Protein AF-A9UNV9-F1 (afdb_monomer_lite)

Sequence (325 aa):
MLIGAGGLVLVSLLLLLLQASLANRPAADGGLDATDLEICRTDTHRIALVITAHVGQQLAAIDAALERWRHFPPCLESSKFVDRDEGPHQQYACGASLIFAVENAAAAQQLQTHVAKHASVQGVLRDAGLEVQIFHAALSPQEDSWPVGPTLAFYRIIPQLRQWDYVLYLEPDARPIRAGWLQEAHRQVCLYESLLGTEGVWVLGSYPRSQAVKGNRPLANRFHLNGNAIYHTGSASFQDFVQRVESNAAADQPFQSQAHGRAYDVDLATFMLQPVHWTYAMSHAHRLVASEWIQNRWREQWSRSEMQARFPQTFVVHGGSETVT

pLDDT: mean 82.23, std 17.79, range [39.53, 98.31]

Radius of gyration: 19.94 Å; chains: 1; bounding box: 46×46×62 Å

Organism: Monosiga brevicollis (NCBI:txid81824)

Secondary structure (DSSP, 8-state):
----THHHHHHHHHHHHHHHHHHTS---S--S-HHHHHHHTT-TTSEEEEEEE-HHHHHHHHHHHHHHHTTS---S--TT---TTSS--PPP---PEEEEEESSHHHHHHHHHHHHH-HHHHHHHHHTT-EEEEEE----TTTS-TTHHHHHHHHHHGGGGTTSSEEEEE-TT-EE-STTHHHHHHHHHHHHHHHH-TT--SEEE--B--TTTSSS--HHHHHPPPSSEEE-TT-HHHHHHHHHHHHHHHH-TT-THHHH---HHHHHHHHHHSGGGHHHHHHHGGGEEE-SSEEEEEEEEE-HHHHHHH-TT--EEEEEEE---

Structure (mmCIF, N/CA/C/O backbone):
data_AF-A9UNV9-F1
#
_entry.id   AF-A9UNV9-F1
#
loop_
_atom_site.group_PDB
_atom_site.id
_atom_site.type_symbol
_atom_site.label_atom_id
_atom_site.label_alt_id
_atom_site.label_comp_id
_atom_site.label_asym_id
_atom_site.label_entity_id
_atom_site.label_seq_id
_atom_site.pdbx_PDB_ins_code
_atom_site.Cartn_x
_atom_site.Cartn_y
_atom_site.Cartn_z
_atom_site.occupancy
_atom_site.B_iso_or_equiv
_atom_site.auth_seq_id
_atom_site.auth_comp_id
_atom_site.auth_asym_id
_atom_site.auth_atom_id
_atom_site.pdbx_PDB_model_num
ATOM 1 N N . MET A 1 1 ? 17.046 -4.879 -34.287 1.00 45.00 1 MET A N 1
ATOM 2 C CA . MET A 1 1 ? 16.077 -5.987 -34.159 1.00 45.00 1 MET A CA 1
ATOM 3 C C . MET A 1 1 ? 14.702 -5.355 -33.972 1.00 45.00 1 MET A C 1
ATOM 5 O O . MET A 1 1 ? 14.418 -4.840 -32.902 1.00 45.00 1 MET A O 1
ATOM 9 N N . LEU A 1 2 ? 13.930 -5.223 -35.054 1.00 39.53 2 LEU A N 1
ATOM 10 C CA . LEU A 1 2 ? 12.622 -4.559 -35.052 1.00 39.53 2 LEU A CA 1
ATOM 11 C C . LEU A 1 2 ? 11.571 -5.564 -34.577 1.00 39.53 2 LEU A C 1
ATOM 13 O O . LEU A 1 2 ? 11.146 -6.422 -35.347 1.00 39.53 2 LEU A O 1
ATOM 17 N N . ILE A 1 3 ? 11.163 -5.474 -33.312 1.00 44.34 3 ILE A N 1
ATOM 18 C CA . ILE A 1 3 ? 9.926 -6.116 -32.868 1.00 44.34 3 ILE A CA 1
ATOM 19 C C . ILE A 1 3 ? 8.803 -5.303 -33.513 1.00 44.34 3 ILE A C 1
ATOM 21 O O . ILE A 1 3 ? 8.501 -4.191 -33.086 1.00 44.34 3 ILE A O 1
ATOM 25 N N . GLY A 1 4 ? 8.267 -5.810 -34.624 1.00 45.38 4 GLY A N 1
ATOM 26 C CA . GLY A 1 4 ? 7.156 -5.177 -35.328 1.00 45.38 4 GLY A CA 1
ATOM 27 C C . GLY A 1 4 ? 5.943 -5.020 -34.410 1.00 45.38 4 GLY A C 1
ATOM 28 O O . GLY A 1 4 ? 5.785 -5.768 -33.446 1.00 45.38 4 GLY A O 1
ATOM 29 N N . ALA A 1 5 ? 5.064 -4.071 -34.737 1.00 51.66 5 ALA A N 1
ATOM 30 C CA . ALA A 1 5 ? 3.866 -3.720 -33.967 1.00 51.66 5 ALA A CA 1
ATOM 31 C C . ALA A 1 5 ? 2.992 -4.922 -33.529 1.00 51.66 5 ALA A C 1
ATOM 33 O O . ALA A 1 5 ? 2.274 -4.826 -32.537 1.00 51.66 5 ALA A O 1
ATOM 34 N N . GLY A 1 6 ? 3.094 -6.074 -34.204 1.00 47.50 6 GLY A N 1
ATOM 35 C CA . GLY A 1 6 ? 2.437 -7.323 -33.803 1.00 47.50 6 GLY A CA 1
ATOM 36 C C . GLY A 1 6 ? 2.904 -7.910 -32.462 1.00 47.50 6 GLY A C 1
ATOM 37 O O . GLY A 1 6 ? 2.111 -8.560 -31.786 1.00 47.50 6 GLY A O 1
ATOM 38 N N . GLY A 1 7 ? 4.142 -7.648 -32.026 1.00 52.66 7 GLY A N 1
ATOM 39 C CA . GLY A 1 7 ? 4.657 -8.151 -30.746 1.00 52.66 7 GLY A CA 1
ATOM 40 C C . GLY A 1 7 ? 3.955 -7.531 -29.534 1.00 52.66 7 GLY A C 1
ATOM 41 O O . GLY A 1 7 ? 3.596 -8.240 -28.599 1.00 52.66 7 GLY A O 1
ATOM 42 N N . LEU A 1 8 ? 3.672 -6.225 -29.577 1.00 55.25 8 LEU A N 1
ATOM 43 C CA . LEU A 1 8 ? 3.008 -5.516 -28.473 1.00 55.25 8 LEU A CA 1
ATOM 44 C C . LEU A 1 8 ? 1.541 -5.944 -28.290 1.00 55.25 8 LEU A C 1
ATOM 46 O O . LEU A 1 8 ? 1.032 -5.999 -27.167 1.00 55.25 8 LEU A O 1
ATOM 50 N N . VAL A 1 9 ? 0.864 -6.265 -29.398 1.00 62.53 9 VAL A N 1
ATOM 51 C CA . VAL A 1 9 ? -0.527 -6.740 -29.389 1.00 62.53 9 VAL A CA 1
ATOM 52 C C . VAL A 1 9 ? -0.619 -8.121 -28.739 1.00 62.53 9 VAL A C 1
ATOM 54 O O . VAL A 1 9 ? -1.500 -8.340 -27.910 1.00 62.53 9 VAL A O 1
ATOM 57 N N . LEU A 1 10 ? 0.321 -9.025 -29.040 1.00 57.44 10 LEU A N 1
ATOM 58 C CA . LEU A 1 10 ? 0.334 -10.370 -28.458 1.00 57.44 10 LEU A CA 1
ATOM 59 C C . LEU A 1 10 ? 0.574 -10.355 -26.941 1.00 57.44 10 LEU A C 1
ATOM 61 O O . LEU A 1 10 ? -0.089 -11.087 -26.212 1.00 57.44 10 LEU A O 1
ATOM 65 N N . VAL A 1 11 ? 1.477 -9.493 -26.462 1.00 59.62 11 VAL A N 1
ATOM 66 C CA . VAL A 1 11 ? 1.779 -9.346 -25.025 1.00 59.62 11 VAL A CA 1
ATOM 67 C C . VAL A 1 11 ? 0.569 -8.828 -24.253 1.00 59.62 11 VAL A C 1
ATOM 69 O O . VAL A 1 11 ? 0.230 -9.358 -23.195 1.00 59.62 11 VAL A O 1
ATOM 72 N N . SER A 1 12 ? -0.129 -7.838 -24.814 1.00 57.12 12 SER A N 1
ATOM 73 C CA . SER A 1 12 ? -1.351 -7.301 -24.210 1.00 57.12 12 SER A CA 1
ATOM 74 C C . SER A 1 12 ? -2.452 -8.365 -24.146 1.00 57.12 12 SER A C 1
ATOM 76 O O . SER A 1 12 ? -3.150 -8.466 -23.140 1.00 57.12 12 SER A O 1
ATOM 78 N N . LEU A 1 13 ? -2.570 -9.202 -25.185 1.00 62.00 13 LEU A N 1
ATOM 79 C CA . LEU A 1 13 ? -3.531 -10.305 -25.219 1.00 62.00 13 LEU A CA 1
ATOM 80 C C . LEU A 1 13 ? -3.210 -11.382 -24.172 1.00 62.00 13 LEU A C 1
ATOM 82 O O . LEU A 1 13 ? -4.119 -11.875 -23.513 1.00 62.00 13 LEU A O 1
ATOM 86 N N . LEU A 1 14 ? -1.932 -11.734 -23.995 1.00 62.75 14 LEU A N 1
ATOM 87 C CA . LEU A 1 14 ? -1.521 -12.783 -23.057 1.00 62.75 14 LEU A CA 1
ATOM 88 C C . LEU A 1 14 ? -1.733 -12.360 -21.595 1.00 62.75 14 LEU A C 1
ATOM 90 O O . LEU A 1 14 ? -2.236 -13.146 -20.795 1.00 62.75 14 LEU A O 1
ATOM 94 N N . LEU A 1 15 ? -1.413 -11.104 -21.263 1.00 57.59 15 LEU A N 1
ATOM 95 C CA . LEU A 1 15 ? -1.670 -10.530 -19.937 1.00 57.59 15 LEU A CA 1
ATOM 96 C C . LEU A 1 15 ? -3.175 -10.432 -19.647 1.00 57.59 15 LEU A C 1
ATOM 98 O O . LEU A 1 15 ? -3.607 -10.773 -18.546 1.00 57.59 15 LEU A O 1
ATOM 102 N N . LEU A 1 16 ? -3.982 -10.049 -20.644 1.00 59.28 16 LEU A N 1
ATOM 103 C CA . LEU A 1 16 ? -5.443 -10.056 -20.534 1.00 59.28 16 LEU A CA 1
ATOM 104 C C . LEU A 1 16 ? -6.002 -11.470 -20.336 1.00 59.28 16 LEU A C 1
ATOM 106 O O . LEU A 1 16 ? -6.921 -11.642 -19.542 1.00 59.28 16 LEU A O 1
ATOM 110 N N . LEU A 1 17 ? -5.448 -12.485 -21.005 1.00 52.91 17 LEU A N 1
ATOM 111 C CA . LEU A 1 17 ? -5.874 -13.880 -20.846 1.00 52.91 17 LEU A CA 1
ATOM 112 C C . LEU A 1 17 ? -5.506 -14.448 -19.468 1.00 52.91 17 LEU A C 1
ATOM 114 O O . LEU A 1 17 ? -6.322 -15.142 -18.864 1.00 52.91 17 LEU A O 1
ATOM 118 N N . LEU A 1 18 ? -4.329 -14.110 -18.935 1.00 56.69 18 LEU A N 1
ATOM 119 C CA . LEU A 1 18 ? -3.924 -14.480 -17.573 1.00 56.69 18 LEU A CA 1
ATOM 120 C C . LEU A 1 18 ? -4.845 -13.843 -16.523 1.00 56.69 18 LEU A C 1
ATOM 122 O O . LEU A 1 18 ? -5.367 -14.556 -15.665 1.00 56.69 18 LEU A O 1
ATOM 126 N N . GLN A 1 19 ? -5.128 -12.541 -16.644 1.00 55.56 19 GLN A N 1
ATOM 127 C CA . GLN A 1 19 ? -6.049 -11.838 -15.743 1.00 55.56 19 GLN A CA 1
ATOM 128 C C . GLN A 1 19 ? -7.496 -12.339 -15.874 1.00 55.56 19 GLN A C 1
ATOM 130 O O . GLN A 1 19 ? -8.167 -12.549 -14.864 1.00 55.56 19 GLN A O 1
ATOM 135 N N . ALA A 1 20 ? -7.972 -12.600 -17.095 1.00 52.28 20 ALA A N 1
ATOM 136 C CA . ALA A 1 20 ? -9.314 -13.127 -17.332 1.00 52.28 20 ALA A CA 1
ATOM 137 C C . ALA A 1 20 ? -9.481 -14.562 -16.811 1.00 52.28 20 ALA A C 1
ATOM 139 O O . ALA A 1 20 ? -10.547 -14.890 -16.299 1.00 52.28 20 ALA A O 1
ATOM 140 N N . SER A 1 21 ? -8.446 -15.410 -16.884 1.00 47.44 21 SER A N 1
ATOM 141 C CA . SER A 1 21 ? -8.518 -16.783 -16.356 1.00 47.44 21 SER A CA 1
ATOM 142 C C . SER A 1 21 ? -8.641 -16.834 -14.828 1.00 47.44 21 SER A C 1
ATOM 144 O O . SER A 1 21 ? -9.242 -17.764 -14.290 1.00 47.44 21 SER A O 1
ATOM 146 N N . LEU A 1 22 ? -8.118 -15.815 -14.138 1.00 51.28 22 LEU A N 1
ATOM 147 C CA . LEU A 1 22 ? -8.219 -15.676 -12.686 1.00 51.28 22 LEU A CA 1
ATOM 148 C C . LEU A 1 22 ? -9.535 -15.002 -12.269 1.00 51.28 22 LEU A C 1
ATOM 150 O O . LEU A 1 22 ? -10.124 -15.403 -11.271 1.00 51.28 22 LEU A O 1
ATOM 154 N N . ALA A 1 23 ? -10.030 -14.034 -13.051 1.00 47.84 23 ALA A N 1
ATOM 155 C CA . ALA A 1 23 ? -11.267 -13.304 -12.757 1.00 47.84 23 ALA A CA 1
ATOM 156 C C . ALA A 1 23 ? -12.560 -14.061 -13.130 1.00 47.84 23 ALA A C 1
ATOM 158 O O . ALA A 1 23 ? -13.594 -13.825 -12.514 1.00 47.84 23 ALA A O 1
ATOM 159 N N . ASN A 1 24 ? -12.516 -14.965 -14.119 1.00 40.44 24 ASN A N 1
ATOM 160 C CA . ASN A 1 24 ? -13.674 -15.745 -14.587 1.00 40.44 24 ASN A CA 1
ATOM 161 C C . ASN A 1 24 ? -13.722 -17.175 -14.043 1.00 40.44 24 ASN A C 1
ATOM 163 O O . ASN A 1 24 ? -14.443 -18.009 -14.597 1.00 40.44 24 ASN A O 1
ATOM 167 N N . ARG A 1 25 ? -13.010 -17.494 -12.953 1.00 45.22 25 ARG A N 1
ATOM 168 C CA . ARG A 1 25 ? -13.464 -18.646 -12.174 1.00 45.22 25 ARG A CA 1
ATOM 169 C C . ARG A 1 25 ? -14.851 -18.260 -11.650 1.00 45.22 25 ARG A C 1
ATOM 171 O O . ARG A 1 25 ? -14.929 -17.274 -10.914 1.00 45.22 25 ARG A O 1
ATOM 178 N N . PRO A 1 26 ? -15.944 -18.957 -12.039 1.00 39.62 26 PRO A N 1
ATOM 179 C CA . PRO A 1 26 ? -17.203 -18.797 -11.321 1.00 39.62 26 PRO A CA 1
ATOM 180 C C . PRO A 1 26 ? -16.877 -18.939 -9.837 1.00 39.62 26 PRO A C 1
ATOM 182 O O . PRO A 1 26 ? -15.918 -19.644 -9.509 1.00 39.62 26 PRO A O 1
ATOM 185 N N . ALA A 1 27 ? -17.615 -18.252 -8.962 1.00 44.66 27 ALA A N 1
ATOM 186 C CA . ALA A 1 27 ? -17.598 -18.577 -7.543 1.00 44.66 27 ALA A CA 1
ATOM 187 C C . ALA A 1 27 ? -17.920 -20.071 -7.462 1.00 44.66 27 ALA A C 1
ATOM 189 O O . ALA A 1 27 ? -19.070 -20.475 -7.586 1.00 44.66 27 ALA A O 1
ATOM 190 N N . ALA A 1 28 ? -16.880 -20.897 -7.477 1.00 41.84 28 ALA A N 1
ATOM 191 C CA . ALA A 1 28 ? -17.034 -22.319 -7.501 1.00 41.84 28 ALA A CA 1
ATOM 192 C C . ALA A 1 28 ? -17.607 -22.595 -6.127 1.00 41.84 28 ALA A C 1
ATOM 194 O O . ALA A 1 28 ? -17.006 -22.217 -5.124 1.00 41.84 28 ALA A O 1
ATOM 195 N N . ASP A 1 29 ? -18.764 -23.241 -6.089 1.00 44.03 29 ASP A N 1
ATOM 196 C CA . ASP A 1 29 ? -19.356 -23.737 -4.851 1.00 44.03 29 ASP A CA 1
ATOM 197 C C . ASP A 1 29 ? -18.386 -24.664 -4.078 1.00 44.03 29 ASP A C 1
ATOM 199 O O . ASP A 1 29 ? -18.634 -25.004 -2.927 1.00 44.03 29 ASP A O 1
ATOM 203 N N . GLY A 1 30 ? -17.240 -25.026 -4.671 1.00 44.31 30 GLY A N 1
ATOM 204 C CA . GLY A 1 30 ? -16.020 -25.383 -3.955 1.00 44.31 30 GLY A CA 1
ATOM 205 C C . GLY A 1 30 ? -15.223 -24.143 -3.549 1.00 44.31 30 GLY A C 1
ATOM 206 O O . GLY A 1 30 ? -14.206 -23.823 -4.170 1.00 44.31 30 GLY A O 1
ATOM 207 N N . GLY A 1 31 ? -15.672 -23.456 -2.495 1.00 45.50 31 GLY A N 1
ATOM 208 C CA . GLY A 1 31 ? -14.765 -22.628 -1.703 1.00 45.50 31 GLY A CA 1
ATOM 209 C C . GLY A 1 31 ? -13.554 -23.462 -1.275 1.00 45.50 31 GLY A C 1
ATOM 210 O O . GLY A 1 31 ? -13.642 -24.691 -1.241 1.00 45.50 31 GLY A O 1
ATOM 211 N N . LEU A 1 32 ? -12.428 -22.807 -0.972 1.00 47.97 32 LEU A N 1
ATOM 212 C CA . LEU A 1 32 ? -11.332 -23.464 -0.252 1.00 47.97 32 LEU A CA 1
ATOM 213 C C . LEU A 1 32 ? -11.938 -24.335 0.852 1.00 47.97 32 LEU A C 1
ATOM 215 O O . LEU A 1 32 ? -12.806 -23.853 1.590 1.00 47.97 32 LEU A O 1
ATOM 219 N N . ASP A 1 33 ? -11.532 -25.603 0.910 1.00 51.38 33 ASP A N 1
ATOM 220 C CA . ASP A 1 33 ? -11.999 -26.502 1.957 1.00 51.38 33 ASP A CA 1
ATOM 221 C C . ASP A 1 33 ? -11.733 -25.820 3.310 1.00 51.38 33 ASP A C 1
ATOM 223 O O . ASP A 1 33 ? -10.724 -25.129 3.485 1.00 51.38 33 ASP A O 1
ATOM 227 N N . ALA A 1 34 ? -12.646 -25.976 4.268 1.00 57.00 34 ALA A N 1
ATOM 228 C CA . ALA A 1 34 ? -12.467 -25.487 5.631 1.00 57.00 34 ALA A CA 1
ATOM 229 C C . ALA A 1 34 ? -11.090 -25.887 6.198 1.00 57.00 34 ALA A C 1
ATOM 231 O O . ALA A 1 34 ? -10.511 -25.128 6.974 1.00 57.00 34 ALA A O 1
ATOM 232 N N . THR A 1 35 ? -10.552 -27.017 5.732 1.00 57.09 35 THR A N 1
ATOM 233 C CA . THR A 1 35 ? -9.212 -27.533 6.020 1.00 57.09 35 THR A CA 1
ATOM 234 C C . THR A 1 35 ? -8.066 -26.654 5.476 1.00 57.09 35 THR A C 1
ATOM 236 O O . THR A 1 35 ? -7.097 -26.408 6.195 1.00 57.09 35 THR A O 1
ATOM 239 N N . ASP A 1 36 ? -8.173 -26.094 4.263 1.00 54.88 36 ASP A N 1
ATOM 240 C CA . ASP A 1 36 ? -7.168 -25.167 3.695 1.00 54.88 36 ASP A CA 1
ATOM 241 C C . ASP A 1 36 ? -7.132 -23.837 4.467 1.00 54.88 36 ASP A C 1
ATOM 243 O O . ASP A 1 36 ? -6.084 -23.212 4.639 1.00 54.88 36 ASP A O 1
ATOM 247 N N . LEU A 1 37 ? -8.287 -23.412 4.986 1.00 55.91 37 LEU A N 1
ATOM 248 C CA . LEU A 1 37 ? -8.406 -22.231 5.843 1.00 55.91 37 LEU A CA 1
ATOM 249 C C . LEU A 1 37 ? -7.959 -22.500 7.290 1.00 55.91 37 LEU A C 1
ATOM 251 O O . LEU A 1 37 ? -7.691 -21.552 8.030 1.00 55.91 37 LEU A O 1
ATOM 255 N N . GLU A 1 38 ? -7.862 -23.764 7.707 1.00 62.34 38 GLU A N 1
ATOM 256 C CA . GLU A 1 38 ? -7.442 -24.154 9.055 1.00 62.34 38 GLU A CA 1
ATOM 257 C C . GLU A 1 38 ? -5.923 -24.025 9.239 1.00 62.34 38 GLU A C 1
ATOM 259 O O . GLU A 1 38 ? -5.483 -23.508 10.264 1.00 62.34 38 GLU A O 1
ATOM 264 N N . ILE A 1 39 ? -5.131 -24.347 8.208 1.00 57.03 39 ILE A N 1
ATOM 265 C CA . ILE A 1 39 ? -3.671 -24.106 8.177 1.00 57.03 39 ILE A CA 1
ATOM 266 C C . ILE A 1 39 ? -3.356 -22.607 8.314 1.00 57.03 39 ILE A C 1
ATOM 268 O O . ILE A 1 39 ? -2.363 -22.211 8.920 1.00 57.03 39 ILE A O 1
ATOM 272 N N . CYS A 1 40 ? -4.249 -21.757 7.817 1.00 64.31 40 CYS A N 1
ATOM 273 C CA . CYS A 1 40 ? -4.131 -20.309 7.919 1.00 64.31 40 CYS A CA 1
ATOM 274 C C . CYS A 1 40 ? -4.476 -19.742 9.294 1.00 64.31 40 CYS A C 1
ATOM 276 O O . CYS A 1 40 ? -4.043 -18.646 9.636 1.00 64.31 40 CYS A O 1
ATOM 278 N N . ARG A 1 41 ? -5.242 -20.457 10.119 1.00 57.41 41 ARG A N 1
ATOM 279 C CA . ARG A 1 41 ? -5.722 -19.915 11.397 1.00 57.41 41 ARG A CA 1
ATOM 280 C C . ARG A 1 41 ? -4.645 -19.789 12.468 1.00 57.41 41 ARG A C 1
ATOM 282 O O . ARG A 1 41 ? -4.860 -19.051 13.424 1.00 57.41 41 ARG A O 1
ATOM 289 N N . THR A 1 42 ? -3.523 -20.496 12.348 1.00 57.34 42 THR A N 1
ATOM 290 C CA . THR A 1 42 ? -2.581 -20.645 13.467 1.00 57.34 42 THR A CA 1
ATOM 291 C C . THR A 1 42 ? -1.424 -19.652 13.481 1.00 57.34 42 THR A C 1
ATOM 293 O O . THR A 1 42 ? -0.695 -19.635 14.467 1.00 57.34 42 THR A O 1
ATOM 296 N N . ASP A 1 43 ? -1.244 -18.822 12.446 1.00 64.69 43 ASP A N 1
ATOM 297 C CA . ASP A 1 43 ? -0.088 -17.918 12.360 1.00 64.69 43 ASP A CA 1
ATOM 298 C C . ASP A 1 43 ? -0.496 -16.452 12.130 1.00 64.69 43 ASP A C 1
ATOM 300 O O . ASP A 1 43 ? -0.488 -15.907 11.019 1.00 64.69 43 ASP A O 1
ATOM 304 N N . THR A 1 44 ? -0.923 -15.818 13.222 1.00 54.12 44 THR A N 1
ATOM 305 C CA . THR A 1 44 ? -1.395 -14.427 13.271 1.00 54.12 44 THR A CA 1
ATOM 306 C C . THR A 1 44 ? -0.263 -13.396 13.248 1.00 54.12 44 THR A C 1
ATOM 308 O O . THR A 1 44 ? -0.534 -12.210 13.070 1.00 54.12 44 THR A O 1
ATOM 311 N N . HIS A 1 45 ? 1.002 -13.814 13.361 1.00 58.81 45 HIS A N 1
ATOM 312 C CA . HIS A 1 45 ? 2.161 -12.912 13.406 1.00 58.81 45 HIS A CA 1
ATOM 313 C C . HIS A 1 45 ? 2.784 -12.615 12.031 1.00 58.81 45 HIS A C 1
ATOM 315 O O . HIS A 1 45 ? 3.763 -11.875 11.941 1.00 58.81 45 HIS A O 1
ATOM 321 N N . ARG A 1 46 ? 2.203 -13.144 10.947 1.00 75.25 46 ARG A N 1
ATOM 322 C CA . ARG A 1 46 ? 2.775 -13.047 9.593 1.00 75.25 46 ARG A CA 1
ATOM 323 C C . ARG A 1 46 ? 2.544 -11.707 8.895 1.00 75.25 46 ARG A C 1
ATOM 325 O O . ARG A 1 46 ? 3.310 -11.367 7.998 1.00 75.25 46 ARG A O 1
ATOM 332 N N . ILE A 1 47 ? 1.505 -10.954 9.274 1.00 90.06 47 ILE A N 1
ATOM 333 C CA . ILE A 1 47 ? 1.151 -9.684 8.623 1.00 90.06 47 ILE A CA 1
ATOM 334 C C . ILE A 1 47 ? 1.191 -8.503 9.595 1.00 90.06 47 ILE A C 1
ATOM 336 O O . ILE A 1 47 ? 0.491 -8.495 10.607 1.00 90.06 47 ILE A O 1
ATOM 340 N N . ALA A 1 48 ? 1.973 -7.474 9.263 1.00 94.06 48 ALA A N 1
ATOM 341 C CA . ALA A 1 48 ? 1.912 -6.183 9.949 1.00 94.06 48 ALA A CA 1
ATOM 342 C C . ALA A 1 48 ? 1.047 -5.179 9.181 1.00 94.06 48 ALA A C 1
ATOM 344 O O . ALA A 1 48 ? 1.008 -5.177 7.950 1.00 94.06 48 ALA A O 1
ATOM 345 N N . LEU A 1 49 ? 0.378 -4.288 9.909 1.00 95.56 49 LEU A N 1
ATOM 346 C CA . LEU A 1 49 ? -0.345 -3.160 9.335 1.00 95.56 49 LEU A CA 1
ATOM 347 C C . LEU A 1 49 ? 0.579 -1.944 9.296 1.00 95.56 49 LEU A C 1
ATOM 349 O O . LEU A 1 49 ? 1.008 -1.464 10.341 1.00 95.56 49 LEU A O 1
ATOM 353 N N . VAL A 1 50 ? 0.858 -1.418 8.107 1.00 97.50 50 VAL A N 1
ATOM 354 C CA . VAL A 1 50 ? 1.671 -0.214 7.917 1.00 97.50 50 VAL A CA 1
ATOM 355 C C . VAL A 1 50 ? 0.774 0.931 7.466 1.00 97.50 50 VAL A C 1
ATOM 357 O O . VAL A 1 50 ? 0.124 0.834 6.430 1.00 97.50 50 VAL A O 1
ATOM 360 N N . ILE A 1 51 ? 0.773 2.033 8.211 1.00 97.12 51 ILE A N 1
ATOM 361 C CA . ILE A 1 51 ? 0.166 3.300 7.801 1.00 97.12 51 ILE A CA 1
ATOM 362 C C . ILE A 1 51 ? 1.278 4.245 7.362 1.00 97.12 51 ILE A C 1
ATOM 364 O O . ILE A 1 51 ? 2.073 4.703 8.185 1.00 97.12 51 ILE A O 1
ATOM 368 N N . THR A 1 52 ? 1.342 4.538 6.066 1.00 96.56 52 THR A N 1
ATOM 369 C CA . THR A 1 52 ? 2.236 5.570 5.540 1.00 96.56 52 THR A CA 1
ATOM 370 C C . THR A 1 52 ? 1.604 6.943 5.699 1.00 96.56 52 THR A C 1
ATOM 372 O O . THR A 1 52 ? 0.401 7.099 5.496 1.00 96.56 52 THR A O 1
ATOM 375 N N . ALA A 1 53 ? 2.388 7.945 6.087 1.00 94.25 53 ALA A N 1
ATOM 376 C CA . ALA A 1 53 ? 1.898 9.311 6.159 1.00 94.25 53 ALA A CA 1
ATOM 377 C C . ALA A 1 53 ? 3.018 10.339 6.002 1.00 94.25 53 ALA A C 1
ATOM 379 O O . ALA A 1 53 ? 4.084 10.183 6.587 1.00 94.25 53 ALA A O 1
ATOM 380 N N . HIS A 1 54 ? 2.708 11.432 5.307 1.00 93.75 54 HIS A N 1
ATOM 381 C CA . HIS A 1 54 ? 3.424 12.701 5.402 1.00 93.75 54 HIS A CA 1
ATOM 382 C C . HIS A 1 54 ? 2.880 13.487 6.592 1.00 93.75 54 HIS A C 1
ATOM 384 O O . HIS A 1 54 ? 1.833 14.143 6.501 1.00 93.75 54 HIS A O 1
ATOM 390 N N . VAL A 1 55 ? 3.566 13.410 7.730 1.00 91.25 55 VAL A N 1
ATOM 391 C CA . VAL A 1 55 ? 3.067 13.912 9.022 1.00 91.25 55 VAL A CA 1
ATOM 392 C C . VAL A 1 55 ? 2.742 15.404 8.962 1.00 91.25 55 VAL A C 1
ATOM 394 O O . VAL A 1 55 ? 1.723 15.832 9.502 1.00 91.25 55 VAL A O 1
ATOM 397 N N . GLY A 1 56 ? 3.524 16.196 8.225 1.00 89.06 56 GLY A N 1
ATOM 398 C CA . GLY A 1 56 ? 3.258 17.629 8.054 1.00 89.06 56 GLY A CA 1
ATOM 399 C C . GLY A 1 56 ? 1.891 17.969 7.436 1.00 89.06 56 GLY A C 1
ATOM 400 O O . GLY A 1 56 ? 1.415 19.090 7.597 1.00 89.06 56 GLY A O 1
ATOM 401 N N . GLN A 1 57 ? 1.248 17.022 6.744 1.00 91.38 57 GLN A N 1
ATOM 402 C CA . GLN A 1 57 ? 0.010 17.256 5.988 1.00 91.38 57 GLN A CA 1
ATOM 403 C C . GLN A 1 57 ? -1.134 16.307 6.367 1.00 91.38 57 GLN A C 1
ATOM 405 O O . GLN A 1 57 ? -2.300 16.645 6.169 1.00 91.38 57 GLN A O 1
ATOM 410 N N . GLN A 1 58 ? -0.828 15.121 6.899 1.00 94.56 58 GLN A N 1
ATOM 411 C CA . GLN A 1 58 ? -1.794 14.025 7.019 1.00 94.56 58 GLN A CA 1
ATOM 412 C C . GLN A 1 58 ? -2.159 13.648 8.460 1.00 94.56 58 GLN A C 1
ATOM 414 O O . GLN A 1 58 ? -2.918 12.702 8.648 1.00 94.56 58 GLN A O 1
ATOM 419 N N . LEU A 1 59 ? -1.720 14.397 9.480 1.00 93.06 59 LEU A N 1
ATOM 420 C CA . LEU A 1 59 ? -2.103 14.126 10.879 1.00 93.06 59 LEU A CA 1
ATOM 421 C C . LEU A 1 59 ? -3.624 14.046 11.085 1.00 93.06 59 LEU A C 1
ATOM 423 O O . LEU A 1 59 ? -4.115 13.089 11.675 1.00 93.06 59 LEU A O 1
ATOM 427 N N . ALA A 1 60 ? -4.386 14.983 10.516 1.00 92.56 60 ALA A N 1
ATOM 428 C CA . ALA A 1 60 ? -5.847 14.951 10.609 1.00 92.56 60 ALA A CA 1
ATOM 429 C C . ALA A 1 60 ? -6.464 13.719 9.913 1.00 92.56 60 ALA A C 1
ATOM 431 O O . ALA A 1 60 ? -7.501 13.211 10.337 1.00 92.56 60 ALA A O 1
ATOM 432 N N . ALA A 1 61 ? -5.830 13.220 8.847 1.00 93.06 61 ALA A N 1
ATOM 433 C CA . ALA A 1 61 ? -6.274 12.008 8.163 1.00 93.06 61 ALA A CA 1
ATOM 434 C C . ALA A 1 61 ? -5.970 10.750 8.992 1.00 93.06 61 ALA A C 1
ATOM 436 O O . ALA A 1 61 ? -6.802 9.845 9.030 1.00 93.06 61 ALA A O 1
ATOM 437 N N . ILE A 1 62 ? -4.836 10.723 9.704 1.00 92.56 62 ILE A N 1
ATOM 438 C CA . ILE A 1 62 ? -4.511 9.674 10.682 1.00 92.56 62 ILE A CA 1
ATOM 439 C C . ILE A 1 62 ? -5.563 9.651 11.797 1.00 92.56 62 ILE A C 1
ATOM 441 O O . ILE A 1 62 ? -6.107 8.588 12.087 1.00 92.56 62 ILE A O 1
ATOM 445 N N . ASP A 1 63 ? -5.918 10.806 12.366 1.00 91.38 63 ASP A N 1
ATOM 446 C CA . ASP A 1 63 ? -6.961 10.887 13.399 1.00 91.38 63 ASP A CA 1
ATOM 447 C C . ASP A 1 63 ? -8.299 10.340 12.894 1.00 91.38 63 ASP A C 1
ATOM 449 O O . ASP A 1 63 ? -8.936 9.517 13.554 1.00 91.38 63 ASP A O 1
ATOM 453 N N . ALA A 1 64 ? -8.703 10.740 11.686 1.00 91.50 64 ALA A N 1
ATOM 454 C CA . ALA A 1 64 ? -9.923 10.241 11.064 1.00 91.50 64 ALA A CA 1
ATOM 455 C C . ALA A 1 64 ? -9.875 8.724 10.801 1.00 91.50 64 ALA A C 1
ATOM 457 O O . ALA A 1 64 ? -10.893 8.044 10.941 1.00 91.50 64 ALA A O 1
ATOM 458 N N . ALA A 1 65 ? -8.718 8.174 10.420 1.00 91.69 65 ALA A N 1
ATOM 459 C CA . ALA A 1 65 ? -8.539 6.735 10.240 1.00 91.69 65 ALA A CA 1
ATOM 460 C C . ALA A 1 65 ? -8.690 5.975 11.564 1.00 91.69 65 ALA A C 1
ATOM 462 O O . ALA A 1 65 ? -9.456 5.014 11.635 1.00 91.69 65 ALA A O 1
ATOM 463 N N . LEU A 1 66 ? -8.030 6.450 12.620 1.00 89.31 66 LEU A N 1
ATOM 464 C CA . LEU A 1 66 ? -8.064 5.837 13.947 1.00 89.31 66 LEU A CA 1
ATOM 465 C C . LEU A 1 66 ? -9.459 5.908 14.577 1.00 89.31 66 LEU A C 1
ATOM 467 O O . LEU A 1 66 ? -9.915 4.937 15.178 1.00 89.31 66 LEU A O 1
ATOM 471 N N . GLU A 1 67 ? -10.182 7.011 14.384 1.00 88.19 67 GLU A N 1
ATOM 472 C CA . GLU A 1 67 ? -11.569 7.120 14.838 1.00 88.19 67 GLU A CA 1
ATOM 473 C C . GLU A 1 67 ? -12.475 6.115 14.113 1.00 88.19 67 GLU A C 1
ATOM 475 O O . GLU A 1 67 ? -13.280 5.429 14.745 1.00 88.19 67 GLU A O 1
ATOM 480 N N . ARG A 1 68 ? -12.293 5.929 12.797 1.00 88.50 68 ARG A N 1
ATOM 481 C CA . ARG A 1 68 ? -13.017 4.890 12.041 1.00 88.50 68 ARG A CA 1
ATOM 482 C C . ARG A 1 68 ? -12.735 3.484 12.568 1.00 88.50 68 ARG A C 1
ATOM 484 O O . ARG A 1 68 ? -13.643 2.652 12.580 1.00 88.50 68 ARG A O 1
ATOM 491 N N . TRP A 1 69 ? -11.522 3.208 13.038 1.00 88.81 69 TRP A N 1
ATOM 492 C CA . TRP A 1 69 ? -11.170 1.898 13.596 1.00 88.81 69 TRP A CA 1
ATOM 493 C C . TRP A 1 69 ? -11.896 1.570 14.903 1.00 88.81 69 TRP A C 1
ATOM 495 O O . TRP A 1 69 ? -11.996 0.400 15.248 1.00 88.81 69 TRP A O 1
ATOM 505 N N . ARG A 1 70 ? -12.528 2.537 15.582 1.00 84.62 70 ARG A N 1
ATOM 506 C CA . ARG A 1 70 ? -13.473 2.224 16.675 1.00 84.62 70 ARG A CA 1
ATOM 507 C C . ARG A 1 70 ? -14.665 1.400 16.207 1.00 84.62 70 ARG A C 1
ATOM 509 O O . ARG A 1 70 ? -15.244 0.661 16.998 1.00 84.62 70 ARG A O 1
ATOM 516 N N . HIS A 1 71 ? -15.067 1.591 14.954 1.00 86.06 71 HIS A N 1
ATOM 517 C CA . HIS A 1 71 ? -16.186 0.889 14.332 1.00 86.06 71 HIS A CA 1
ATOM 518 C C . HIS A 1 71 ? -15.714 -0.330 13.535 1.00 86.06 71 HIS A C 1
ATOM 520 O O . HIS A 1 71 ? -16.429 -1.322 13.456 1.00 86.06 71 HIS A O 1
ATOM 526 N N . PHE A 1 72 ? -14.502 -0.266 12.981 1.00 89.25 72 PHE A N 1
ATOM 527 C CA . PHE A 1 72 ? -13.899 -1.329 12.178 1.00 89.25 72 PHE A CA 1
ATOM 528 C C . PHE A 1 72 ? -12.466 -1.622 12.644 1.00 89.25 72 PHE A C 1
ATOM 530 O O . PHE A 1 72 ? -11.514 -1.265 11.938 1.00 89.25 72 PHE A O 1
ATOM 537 N N . PRO A 1 73 ? -12.278 -2.224 13.830 1.00 87.19 73 PRO A N 1
ATOM 538 C CA . PRO A 1 73 ? -10.945 -2.368 14.385 1.00 87.19 73 PRO A CA 1
ATOM 539 C C . PRO A 1 73 ? -10.100 -3.342 13.542 1.00 87.19 73 PRO A C 1
ATOM 541 O O . PRO A 1 73 ? -10.640 -4.306 12.986 1.00 87.19 73 PRO A O 1
ATOM 544 N N . PRO A 1 74 ? -8.788 -3.078 13.395 1.00 87.69 74 PRO A N 1
ATOM 545 C CA . PRO A 1 74 ? -7.860 -3.902 12.619 1.00 87.69 74 PRO A CA 1
ATOM 546 C C . PRO A 1 74 ? -7.558 -5.213 13.357 1.00 87.69 74 PRO A C 1
ATOM 548 O O . PRO A 1 74 ? -6.528 -5.347 14.012 1.00 87.69 74 PRO A O 1
ATOM 551 N N . CYS A 1 75 ? -8.478 -6.175 13.283 1.00 80.50 75 CYS A N 1
ATOM 552 C CA . CYS A 1 75 ? -8.410 -7.405 14.068 1.00 80.50 75 CYS A CA 1
ATOM 553 C C . CYS A 1 75 ? -8.438 -8.674 13.223 1.00 80.50 75 CYS A C 1
ATOM 555 O O . CYS A 1 75 ? -9.160 -8.751 12.228 1.00 80.50 75 CYS A O 1
ATOM 557 N N . LEU A 1 76 ? -7.634 -9.658 13.645 1.00 69.50 76 LEU A N 1
ATOM 558 C CA . LEU A 1 76 ? -7.486 -10.961 12.992 1.00 69.50 76 LEU A CA 1
ATOM 559 C C . LEU A 1 76 ? -8.485 -12.012 13.508 1.00 69.50 76 LEU A C 1
ATOM 561 O O . LEU A 1 76 ? -8.820 -12.939 12.776 1.00 69.50 76 LEU A O 1
ATOM 565 N N . GLU A 1 77 ? -9.014 -11.860 14.727 1.00 63.19 77 GLU A N 1
ATOM 566 C CA . GLU A 1 77 ? -10.005 -12.784 15.294 1.00 63.19 77 GLU A CA 1
ATOM 567 C C . GLU A 1 77 ? -11.440 -12.254 15.144 1.00 63.19 77 GLU A C 1
ATOM 569 O O . GLU A 1 77 ? -11.818 -11.242 15.738 1.00 63.19 77 GLU A O 1
ATOM 574 N N . SER A 1 78 ? -12.268 -12.970 14.374 1.00 51.16 78 SER A N 1
ATOM 575 C CA . SER A 1 78 ? -13.701 -12.674 14.179 1.00 51.16 78 SER A CA 1
ATOM 576 C C . SER A 1 78 ? -14.615 -13.228 15.266 1.00 51.16 78 SER A C 1
ATOM 578 O O . SER A 1 78 ? -15.752 -12.775 15.366 1.00 51.16 78 SER A O 1
ATOM 580 N N . SER A 1 79 ? -14.150 -14.168 16.099 1.00 47.12 79 SER A N 1
ATOM 581 C CA . SER A 1 79 ? -14.976 -14.877 17.097 1.00 47.12 79 SER A CA 1
ATOM 582 C C . SER A 1 79 ? -15.581 -13.976 18.185 1.00 47.12 79 SER A C 1
ATOM 584 O O . SER A 1 79 ? -16.332 -14.458 19.028 1.00 47.12 79 SER A O 1
ATOM 586 N N . LYS A 1 80 ? -15.282 -12.673 18.154 1.00 49.00 80 LYS A N 1
ATOM 587 C CA . LYS A 1 80 ? -15.770 -11.663 19.096 1.00 49.00 80 LYS A CA 1
ATOM 588 C C . LYS A 1 80 ? -16.562 -10.525 18.445 1.00 49.00 80 LYS A C 1
ATOM 590 O O . LYS A 1 80 ? -17.009 -9.631 19.155 1.00 49.00 80 LYS A O 1
ATOM 595 N N . PHE A 1 81 ? -16.749 -10.524 17.122 1.00 46.94 81 PHE A N 1
ATOM 596 C CA . PHE A 1 81 ? -17.574 -9.516 16.450 1.00 46.94 81 PHE A CA 1
ATOM 597 C C . PHE A 1 81 ? -19.046 -9.924 16.499 1.00 46.94 81 PHE A C 1
ATOM 599 O O . PHE A 1 81 ? -19.585 -10.493 15.554 1.00 46.94 81 PHE A O 1
ATOM 606 N N . VAL A 1 82 ? -19.697 -9.625 17.618 1.00 49.69 82 VAL A N 1
ATOM 607 C CA . VAL A 1 82 ? -21.150 -9.446 17.620 1.00 49.69 82 VAL A CA 1
ATOM 608 C C . VAL A 1 82 ? -21.400 -8.020 17.140 1.00 49.69 82 VAL A C 1
ATOM 610 O O . VAL A 1 82 ? -20.740 -7.089 17.610 1.00 49.69 82 VAL A O 1
ATOM 613 N N . ASP A 1 83 ? -22.291 -7.856 16.162 1.00 50.28 83 ASP A N 1
ATOM 614 C CA . ASP A 1 83 ? -22.713 -6.537 15.693 1.00 50.28 83 ASP A CA 1
ATOM 615 C C . ASP A 1 83 ? -23.119 -5.681 16.905 1.00 50.28 83 ASP A C 1
ATOM 617 O O . ASP A 1 83 ? -23.701 -6.187 17.870 1.00 50.28 83 ASP A O 1
ATOM 621 N N . ARG A 1 84 ? -22.743 -4.398 16.901 1.00 49.75 84 ARG A N 1
ATOM 622 C CA . ARG A 1 84 ? -22.736 -3.527 18.099 1.00 49.75 84 ARG A CA 1
ATOM 623 C C . ARG A 1 84 ? -24.099 -3.357 18.787 1.00 49.75 84 ARG A C 1
ATOM 625 O O . ARG A 1 84 ? -24.136 -2.797 19.881 1.00 49.75 84 ARG A O 1
ATOM 632 N N . ASP A 1 85 ? -25.172 -3.835 18.172 1.00 50.84 85 ASP A N 1
ATOM 633 C CA . ASP A 1 85 ? -26.540 -3.667 18.645 1.00 50.84 85 ASP A CA 1
ATOM 634 C C . ASP A 1 85 ? -26.984 -4.705 19.699 1.00 50.84 85 ASP A C 1
ATOM 636 O O . ASP A 1 85 ? -28.036 -4.504 20.301 1.00 50.84 85 ASP A O 1
ATOM 640 N N . GLU A 1 86 ? -26.208 -5.763 20.006 1.00 43.72 86 GLU A N 1
ATOM 641 C CA . GLU A 1 86 ? -26.734 -6.874 20.838 1.00 43.72 86 GLU A CA 1
ATOM 642 C C . GLU A 1 86 ? -25.921 -7.343 22.070 1.00 43.72 86 GLU A C 1
ATOM 644 O O . GLU A 1 86 ? -26.306 -8.337 22.691 1.00 43.72 86 GLU A O 1
ATOM 649 N N . GLY A 1 87 ? -24.859 -6.671 22.546 1.00 47.59 87 GLY A N 1
ATOM 650 C CA . GLY A 1 87 ? -24.224 -7.179 23.779 1.00 47.59 87 GLY A CA 1
ATOM 651 C C . GLY A 1 87 ? -23.059 -6.419 24.418 1.00 47.59 87 GLY A C 1
ATOM 652 O O . GLY A 1 87 ? -22.519 -5.476 23.841 1.00 47.59 87 GLY A O 1
ATOM 653 N N . PRO A 1 88 ? -22.672 -6.825 25.650 1.00 44.31 88 PRO A N 1
ATOM 654 C CA . PRO A 1 88 ? -21.626 -6.175 26.431 1.00 44.31 88 PRO A CA 1
ATOM 655 C C . PRO A 1 88 ? -20.256 -6.287 25.753 1.00 44.31 88 PRO A C 1
ATOM 657 O O . PRO A 1 88 ? -19.885 -7.331 25.223 1.00 44.31 88 PRO A O 1
ATOM 660 N N . HIS A 1 89 ? -19.502 -5.188 25.819 1.00 47.97 89 HIS A N 1
ATOM 661 C CA . HIS A 1 89 ? -18.179 -4.995 25.227 1.00 47.97 89 HIS A CA 1
ATOM 662 C C . HIS A 1 89 ? -17.197 -6.131 25.566 1.00 47.97 89 HIS A C 1
ATOM 664 O O . HIS A 1 89 ? -16.582 -6.136 26.633 1.00 47.97 89 HIS A O 1
ATOM 670 N N . GLN A 1 90 ? -17.013 -7.086 24.653 1.00 51.91 90 GLN A N 1
ATOM 671 C CA . GLN A 1 90 ? -15.920 -8.050 24.746 1.00 51.91 90 GLN A CA 1
ATOM 672 C C . GLN A 1 90 ? -14.600 -7.387 24.344 1.00 51.91 90 GLN A C 1
ATOM 674 O O . GLN A 1 90 ? -14.530 -6.635 23.375 1.00 51.91 90 GLN A O 1
ATOM 679 N N . GLN A 1 91 ? -13.549 -7.668 25.111 1.00 52.56 91 GLN A N 1
ATOM 680 C CA . GLN A 1 91 ? -12.199 -7.171 24.862 1.00 52.56 91 GLN A CA 1
ATOM 681 C C . GLN A 1 91 ? -11.578 -7.921 23.669 1.00 52.56 91 GLN A C 1
ATOM 683 O O . GLN A 1 91 ? -11.471 -9.159 23.674 1.00 52.56 91 GLN A O 1
ATOM 688 N N . TYR A 1 92 ? -11.187 -7.166 22.644 1.00 53.41 92 TYR A N 1
ATOM 689 C CA . TYR A 1 92 ? -10.533 -7.666 21.437 1.00 53.41 92 TYR A CA 1
ATOM 690 C C . TYR A 1 92 ? -9.018 -7.716 21.677 1.00 53.41 92 TYR A C 1
ATOM 692 O O . TYR A 1 92 ? -8.446 -6.781 22.223 1.00 53.41 92 TYR A O 1
ATOM 700 N N . ALA A 1 93 ? -8.359 -8.812 21.309 1.00 54.00 93 ALA A N 1
ATOM 701 C CA . ALA A 1 93 ? -6.900 -8.902 21.331 1.00 54.00 93 ALA A CA 1
ATOM 702 C C . ALA A 1 93 ? -6.464 -9.213 19.904 1.00 54.00 93 ALA A C 1
ATOM 704 O O . ALA A 1 93 ? -6.635 -10.333 19.437 1.00 54.00 93 ALA A O 1
ATOM 705 N N . CYS A 1 94 ? -6.014 -8.193 19.178 1.00 63.72 94 CYS A N 1
ATOM 706 C CA . CYS A 1 94 ? -5.863 -8.286 17.729 1.00 63.72 94 CYS A CA 1
ATOM 707 C C . CYS A 1 94 ? -4.465 -8.738 17.302 1.00 63.72 94 CYS A C 1
ATOM 709 O O . CYS A 1 94 ? -4.300 -9.120 16.148 1.00 63.72 94 CYS A O 1
ATOM 711 N N . GLY A 1 95 ? -3.493 -8.746 18.225 1.00 68.00 95 GLY A N 1
ATOM 712 C CA . GLY A 1 95 ? -2.179 -9.388 18.075 1.00 68.00 95 GLY A CA 1
ATOM 713 C C . GLY A 1 95 ? -1.297 -8.862 16.936 1.00 68.00 95 GLY A C 1
ATOM 714 O O . GLY A 1 95 ? -0.209 -9.389 16.728 1.00 68.00 95 GLY A O 1
ATOM 715 N N . ALA A 1 96 ? -1.751 -7.846 16.199 1.00 81.44 96 ALA A N 1
ATOM 716 C CA . ALA A 1 96 ? -1.075 -7.309 15.029 1.00 81.44 96 ALA A CA 1
ATOM 717 C C . ALA A 1 96 ? -0.137 -6.152 15.401 1.00 81.44 96 ALA A C 1
ATOM 719 O O . ALA A 1 96 ? -0.466 -5.298 16.232 1.00 81.44 96 ALA A O 1
ATOM 720 N N . SER A 1 97 ? 1.015 -6.086 14.734 1.00 91.12 97 SER A N 1
ATOM 721 C CA . SER A 1 97 ? 1.888 -4.911 14.776 1.00 91.12 97 SER A CA 1
ATOM 722 C C . SER A 1 97 ? 1.288 -3.794 13.918 1.00 91.12 97 SER A C 1
ATOM 724 O O . SER A 1 97 ? 0.960 -4.012 12.749 1.00 91.12 97 SER A O 1
ATOM 726 N N . LEU A 1 98 ? 1.169 -2.594 14.487 1.00 93.88 98 LEU A N 1
ATOM 727 C CA . LEU A 1 98 ? 0.850 -1.365 13.768 1.00 93.88 98 LEU A CA 1
ATOM 728 C C . LEU A 1 98 ? 2.124 -0.542 13.601 1.00 93.88 98 LEU A C 1
ATOM 730 O O . LEU A 1 98 ? 2.753 -0.135 14.573 1.00 93.88 98 LEU A O 1
ATOM 734 N N . ILE A 1 99 ? 2.473 -0.234 12.363 1.00 96.62 99 ILE A N 1
ATOM 735 C CA . ILE A 1 99 ? 3.671 0.517 12.018 1.00 96.62 99 ILE A CA 1
ATOM 736 C C . ILE A 1 99 ? 3.240 1.817 11.361 1.00 96.62 99 ILE A C 1
ATOM 738 O O . ILE A 1 99 ? 2.545 1.805 10.349 1.00 96.62 99 ILE A O 1
ATOM 742 N N . PHE A 1 100 ? 3.688 2.948 11.886 1.00 97.50 100 PHE A N 1
ATOM 743 C CA . PHE A 1 100 ? 3.615 4.207 11.157 1.00 97.50 100 PHE A CA 1
ATOM 744 C C . PHE A 1 100 ? 4.912 4.423 10.383 1.00 97.50 100 PHE A C 1
ATOM 746 O O . PHE A 1 100 ? 5.984 4.476 10.981 1.00 97.50 100 PHE A O 1
ATOM 753 N N . ALA A 1 101 ? 4.817 4.551 9.062 1.00 98.06 101 ALA A N 1
ATOM 754 C CA . ALA A 1 101 ? 5.949 4.817 8.182 1.00 98.06 101 ALA A CA 1
ATOM 755 C C . ALA A 1 101 ? 5.921 6.279 7.722 1.00 98.06 101 ALA A C 1
ATOM 757 O O . ALA A 1 101 ? 5.025 6.681 6.979 1.00 98.06 101 ALA A O 1
ATOM 758 N N . VAL A 1 102 ? 6.900 7.067 8.162 1.00 98.06 102 VAL A N 1
ATOM 759 C CA . VAL A 1 102 ? 6.937 8.521 7.938 1.00 98.06 102 VAL A CA 1
ATOM 760 C C . VAL A 1 102 ? 8.196 8.970 7.198 1.00 98.06 102 VAL A C 1
ATOM 762 O O . VAL A 1 102 ? 9.152 8.215 7.013 1.00 98.06 102 VAL A O 1
ATOM 765 N N . GLU A 1 103 ? 8.213 10.224 6.766 1.00 97.06 103 GLU A N 1
ATOM 766 C CA . GLU A 1 103 ? 9.262 10.801 5.930 1.00 97.06 103 GLU A CA 1
ATOM 767 C C . GLU A 1 103 ? 10.644 10.841 6.616 1.00 97.06 103 GLU A C 1
ATOM 769 O O . GLU A 1 103 ? 11.653 10.428 6.040 1.00 97.06 103 GLU A O 1
ATOM 774 N N . ASN A 1 104 ? 10.729 11.309 7.863 1.00 97.62 104 ASN A N 1
ATOM 775 C CA . ASN A 1 104 ? 11.996 11.593 8.542 1.00 97.62 104 ASN A CA 1
ATOM 776 C C . ASN A 1 104 ? 11.866 11.545 10.078 1.00 97.62 104 ASN A C 1
ATOM 778 O O . ASN A 1 104 ? 10.784 11.345 10.630 1.00 97.62 104 ASN A O 1
ATOM 782 N N . ALA A 1 105 ? 12.986 11.722 10.784 1.00 97.75 105 ALA A N 1
ATOM 783 C CA . ALA A 1 105 ? 13.030 11.635 12.246 1.00 97.75 105 ALA A CA 1
ATOM 784 C C . ALA A 1 105 ? 12.207 12.731 12.954 1.00 97.75 105 ALA A C 1
ATOM 786 O O . ALA A 1 105 ? 11.604 12.467 13.994 1.00 97.75 105 ALA A O 1
ATOM 787 N N . ALA A 1 106 ? 12.141 13.944 12.393 1.00 97.19 106 ALA A N 1
ATOM 788 C CA . ALA A 1 106 ? 11.337 15.025 12.965 1.00 97.19 106 ALA A CA 1
ATOM 789 C C . ALA A 1 106 ? 9.836 14.705 12.868 1.00 97.19 106 ALA A C 1
ATOM 791 O O . ALA A 1 106 ? 9.107 14.846 13.851 1.00 97.19 106 ALA A O 1
ATOM 792 N N . ALA A 1 107 ? 9.396 14.184 11.719 1.00 97.12 107 ALA A N 1
ATOM 793 C CA . ALA A 1 107 ? 8.042 13.681 11.516 1.00 97.12 107 ALA A CA 1
ATOM 794 C C . ALA A 1 107 ? 7.707 12.528 12.476 1.00 97.12 107 ALA A C 1
ATOM 796 O O . ALA A 1 107 ? 6.636 12.522 13.082 1.00 97.12 107 ALA A O 1
ATOM 797 N N . ALA A 1 108 ? 8.644 11.599 12.697 1.00 97.56 108 ALA A N 1
ATOM 798 C CA . ALA A 1 108 ? 8.470 10.506 13.655 1.00 97.56 108 ALA A CA 1
ATOM 799 C C . ALA A 1 108 ? 8.271 11.024 15.086 1.00 97.56 108 ALA A C 1
ATOM 801 O O . ALA A 1 108 ? 7.351 10.592 15.780 1.00 97.56 108 ALA A O 1
ATOM 802 N N . GLN A 1 109 ? 9.075 12.001 15.517 1.00 97.31 109 GLN A N 1
ATOM 803 C CA . GLN A 1 109 ? 8.922 12.634 16.829 1.00 97.31 109 GLN A CA 1
ATOM 804 C C . GLN A 1 109 ? 7.583 13.381 16.955 1.00 97.31 109 GLN A C 1
ATOM 806 O O . GLN A 1 109 ? 6.921 13.314 17.999 1.00 97.31 109 GLN A O 1
ATOM 811 N N . GLN A 1 110 ? 7.169 14.082 15.897 1.00 96.25 110 GLN A N 1
ATOM 812 C CA . GLN A 1 110 ? 5.888 14.784 15.850 1.00 96.25 110 GLN A CA 1
ATOM 813 C C . GLN A 1 110 ? 4.718 13.803 15.960 1.00 96.25 110 GLN A C 1
ATOM 815 O O . GLN A 1 110 ? 3.819 14.024 16.772 1.00 96.25 110 GLN A O 1
ATOM 820 N N . LEU A 1 111 ? 4.755 12.698 15.213 1.00 95.50 111 LEU A N 1
ATOM 821 C CA . LEU A 1 111 ? 3.735 11.658 15.268 1.00 95.50 111 LEU A CA 1
ATOM 822 C C . LEU A 1 111 ? 3.707 10.957 16.628 1.00 95.50 111 LEU A C 1
ATOM 824 O O . LEU A 1 111 ? 2.633 10.790 17.197 1.00 95.50 111 LEU A O 1
ATOM 828 N N . GLN A 1 112 ? 4.866 10.623 17.200 1.00 94.94 112 GLN A N 1
ATOM 829 C CA . GLN A 1 112 ? 4.960 10.059 18.549 1.00 94.94 112 GLN A CA 1
ATOM 830 C C . GLN A 1 112 ? 4.296 10.979 19.581 1.00 94.94 112 GLN A C 1
ATOM 832 O O . GLN A 1 112 ? 3.520 10.530 20.425 1.00 94.94 112 GLN A O 1
ATOM 837 N N . THR A 1 113 ? 4.575 12.282 19.494 1.00 94.25 113 THR A N 1
ATOM 838 C CA . THR A 1 113 ? 3.969 13.295 20.367 1.00 94.25 113 THR A CA 1
ATOM 839 C C . THR A 1 113 ? 2.459 13.379 20.159 1.00 94.25 113 THR A C 1
ATOM 841 O O . THR A 1 113 ? 1.712 13.491 21.131 1.00 94.25 113 THR A O 1
ATOM 844 N N . HIS A 1 114 ? 2.006 13.323 18.907 1.00 92.00 114 HIS A N 1
ATOM 845 C CA . HIS A 1 114 ? 0.592 13.357 18.544 1.00 92.00 114 HIS A CA 1
ATOM 846 C C . HIS A 1 114 ? -0.160 12.144 19.104 1.00 92.00 114 HIS A C 1
ATOM 848 O O . HIS A 1 114 ? -1.101 12.299 19.883 1.00 92.00 114 HIS A O 1
ATOM 854 N N . VAL A 1 115 ? 0.329 10.937 18.815 1.00 88.50 115 VAL A N 1
ATOM 855 C CA . VAL A 1 115 ? -0.226 9.663 19.295 1.00 88.50 115 VAL A CA 1
ATOM 856 C C . VAL A 1 115 ? -0.246 9.601 20.825 1.00 88.50 115 VAL A C 1
ATOM 858 O O . VAL A 1 115 ? -1.212 9.101 21.398 1.00 88.50 115 VAL A O 1
ATOM 861 N N . ALA A 1 116 ? 0.769 10.135 21.511 1.00 87.56 116 ALA A N 1
ATOM 862 C CA . ALA A 1 116 ? 0.807 10.175 22.975 1.00 87.56 116 ALA A CA 1
ATOM 863 C C . ALA A 1 116 ? -0.210 11.155 23.591 1.00 87.56 116 ALA A C 1
ATOM 865 O O . ALA A 1 116 ? -0.729 10.903 24.677 1.00 87.56 116 ALA A O 1
ATOM 866 N N . LYS A 1 117 ? -0.500 12.278 22.920 1.00 85.81 117 LYS A N 1
ATOM 867 C CA . LYS A 1 117 ? -1.419 13.313 23.428 1.00 85.81 117 LYS A CA 1
ATOM 868 C C . LYS A 1 117 ? -2.889 12.981 23.187 1.00 85.81 117 LYS A C 1
ATOM 870 O O . LYS A 1 117 ? -3.746 13.412 23.958 1.00 85.81 117 LYS A O 1
ATOM 875 N N . HIS A 1 118 ? -3.194 12.221 22.142 1.00 80.81 118 HIS A N 1
ATOM 876 C CA . HIS A 1 118 ? -4.569 11.873 21.806 1.00 80.81 118 HIS A CA 1
ATOM 877 C C . HIS A 1 118 ? -5.037 10.634 22.582 1.00 80.81 118 HIS A C 1
ATOM 879 O O . HIS A 1 118 ? -4.895 9.496 22.143 1.00 80.81 118 HIS A O 1
ATOM 885 N N . ALA A 1 119 ? -5.661 10.858 23.744 1.00 74.69 119 ALA A N 1
ATOM 886 C CA . ALA A 1 119 ? -6.222 9.788 24.580 1.00 74.69 119 ALA A CA 1
ATOM 887 C C . ALA A 1 119 ? -7.245 8.910 23.833 1.00 74.69 119 ALA A C 1
ATOM 889 O O . ALA A 1 119 ? -7.341 7.710 24.090 1.00 74.69 119 ALA A O 1
ATOM 890 N N . SER A 1 120 ? -7.985 9.491 22.880 1.00 74.19 120 SER A N 1
ATOM 891 C CA . SER A 1 120 ? -8.894 8.752 22.002 1.00 74.19 120 SER A CA 1
ATOM 892 C C . SER A 1 120 ? -8.149 7.738 21.130 1.00 74.19 120 SER A C 1
ATOM 894 O O . SER A 1 120 ? -8.602 6.603 21.007 1.00 74.19 120 SER A O 1
ATOM 896 N N . VAL A 1 121 ? -7.000 8.124 20.578 1.00 75.12 121 VAL A N 1
ATOM 897 C CA . VAL A 1 121 ? -6.124 7.265 19.775 1.00 75.12 121 VAL A CA 1
ATOM 898 C C . VAL A 1 121 ? -5.531 6.154 20.637 1.00 75.12 121 VAL A C 1
ATOM 900 O O . VAL A 1 121 ? -5.648 4.983 20.290 1.00 75.12 121 VAL A O 1
ATOM 903 N N . GLN A 1 122 ? -4.984 6.497 21.806 1.00 79.44 122 GLN A N 1
ATOM 904 C CA . GLN A 1 122 ? -4.454 5.515 22.761 1.00 79.44 122 GLN A CA 1
ATOM 905 C C . GLN A 1 122 ? -5.502 4.477 23.175 1.00 79.44 122 GLN A C 1
ATOM 907 O O . GLN A 1 122 ? -5.183 3.298 23.292 1.00 79.44 122 GLN A O 1
ATOM 912 N N . GLY A 1 123 ? -6.755 4.906 23.364 1.00 79.06 123 GLY A N 1
ATOM 913 C CA . GLY A 1 123 ? -7.874 4.006 23.628 1.00 79.06 123 GLY A CA 1
ATOM 914 C C . GLY A 1 123 ? -8.054 2.980 22.515 1.00 79.06 123 GLY A C 1
ATOM 915 O O . GLY A 1 123 ? -7.988 1.792 22.787 1.00 79.06 123 GLY A O 1
ATOM 916 N N . VAL A 1 124 ? -8.175 3.425 21.260 1.00 79.00 124 VAL A N 1
ATOM 917 C CA . VAL A 1 124 ? -8.348 2.527 20.100 1.00 79.00 124 VAL A CA 1
ATOM 918 C C . VAL A 1 124 ? -7.210 1.519 19.983 1.00 79.00 124 VAL A C 1
ATOM 920 O O . VAL A 1 124 ? -7.455 0.331 19.803 1.00 79.00 124 VAL A O 1
ATOM 923 N N . LEU A 1 125 ? -5.970 1.990 20.101 1.00 81.81 125 LEU A N 1
ATOM 924 C CA . LEU A 1 125 ? -4.778 1.158 19.947 1.00 81.81 125 LEU A CA 1
ATOM 925 C C . LEU A 1 125 ? -4.673 0.104 21.053 1.00 81.81 125 LEU A C 1
ATOM 927 O O . LEU A 1 125 ? -4.427 -1.067 20.771 1.00 81.81 125 LEU A O 1
ATOM 931 N N . ARG A 1 126 ? -4.910 0.512 22.305 1.00 82.44 126 ARG A N 1
ATOM 932 C CA . ARG A 1 126 ? -4.902 -0.384 23.466 1.00 82.44 126 ARG A CA 1
ATOM 933 C C . ARG A 1 126 ? -6.060 -1.374 23.423 1.00 82.44 126 ARG A C 1
ATOM 935 O O . ARG A 1 126 ? -5.849 -2.546 23.708 1.00 82.44 126 ARG A O 1
ATOM 942 N N . ASP A 1 127 ? -7.257 -0.916 23.073 1.00 79.31 127 ASP A N 1
ATOM 943 C CA . ASP A 1 127 ? -8.462 -1.748 23.041 1.00 79.31 127 ASP A CA 1
ATOM 944 C C . ASP A 1 127 ? -8.413 -2.763 21.887 1.00 79.31 127 ASP A C 1
ATOM 946 O O . ASP A 1 127 ? -9.018 -3.827 21.986 1.00 79.31 127 ASP A O 1
ATOM 950 N N . ALA A 1 128 ? -7.664 -2.463 20.820 1.00 75.62 128 ALA A N 1
ATOM 951 C CA . ALA A 1 128 ? -7.311 -3.419 19.775 1.00 75.62 128 ALA A CA 1
ATOM 952 C C . ALA A 1 128 ? -6.081 -4.279 20.139 1.00 75.62 128 ALA A C 1
ATOM 954 O O . ALA A 1 128 ? -5.811 -5.278 19.481 1.00 75.62 128 ALA A O 1
ATOM 955 N N . GLY A 1 129 ? -5.315 -3.936 21.177 1.00 81.00 129 GLY A N 1
ATOM 956 C CA . GLY A 1 129 ? -4.088 -4.651 21.537 1.00 81.00 129 GLY A CA 1
ATOM 957 C C . GLY A 1 129 ? -3.009 -4.583 20.450 1.00 81.00 129 GLY A C 1
ATOM 958 O O . GLY A 1 129 ? -2.327 -5.578 20.215 1.00 81.00 129 GLY A O 1
ATOM 959 N N . LEU A 1 130 ? -2.894 -3.443 19.760 1.00 85.38 130 LEU A N 1
ATOM 960 C CA . LEU A 1 130 ? -1.886 -3.227 18.721 1.00 85.38 130 LEU A CA 1
ATOM 961 C C . LEU A 1 130 ? -0.562 -2.778 19.337 1.00 85.38 130 LEU A C 1
ATOM 963 O O . LEU A 1 130 ? -0.519 -1.830 20.125 1.00 85.38 130 LEU A O 1
ATOM 967 N N . GLU A 1 131 ? 0.529 -3.408 18.914 1.00 88.12 131 GLU A N 1
ATOM 968 C CA . GLU A 1 131 ? 1.874 -2.924 19.213 1.00 88.12 131 GLU A CA 1
ATOM 969 C C . GLU A 1 131 ? 2.248 -1.833 18.207 1.00 88.12 131 GLU A C 1
ATOM 971 O O . GLU A 1 131 ? 2.339 -2.100 17.009 1.00 88.12 131 GLU A O 1
ATOM 976 N N . VAL A 1 132 ? 2.446 -0.600 18.682 1.00 91.94 132 VAL A N 1
ATOM 977 C CA . VAL A 1 132 ? 2.747 0.542 17.812 1.00 91.94 132 VAL A CA 1
ATOM 978 C C . VAL A 1 132 ? 4.246 0.752 17.668 1.00 91.94 132 VAL A C 1
ATOM 980 O O . VAL A 1 132 ? 4.945 0.986 18.652 1.00 91.94 132 VAL A O 1
ATOM 983 N N . GLN A 1 133 ? 4.712 0.764 16.425 1.00 95.12 133 GLN A N 1
ATOM 984 C CA . GLN A 1 133 ? 6.079 1.101 16.046 1.00 95.12 133 GLN A CA 1
ATOM 985 C C . GLN A 1 133 ? 6.072 2.284 15.067 1.00 95.12 133 GLN A C 1
ATOM 987 O O . GLN A 1 133 ? 5.109 2.492 14.328 1.00 95.12 133 GLN A O 1
ATOM 992 N N . ILE A 1 134 ? 7.144 3.078 15.053 1.00 97.19 134 ILE A N 1
ATOM 993 C CA . ILE A 1 134 ? 7.305 4.197 14.115 1.00 97.19 134 ILE A CA 1
ATOM 994 C C . ILE A 1 134 ? 8.626 4.024 13.377 1.00 97.19 134 ILE A C 1
ATOM 996 O O . ILE A 1 134 ? 9.690 3.975 13.989 1.00 97.19 134 ILE A O 1
ATOM 1000 N N . PHE A 1 135 ? 8.538 3.941 12.056 1.00 98.06 135 PHE A N 1
ATOM 1001 C CA . PHE A 1 135 ? 9.661 3.829 11.137 1.00 98.06 135 PHE A CA 1
ATOM 1002 C C . PHE A 1 135 ? 9.742 5.114 10.325 1.00 98.06 135 PHE A C 1
ATOM 1004 O O . PHE A 1 135 ? 8.721 5.732 10.022 1.00 98.06 135 PHE A O 1
ATOM 1011 N N . HIS A 1 136 ? 10.948 5.512 9.930 1.00 98.00 136 HIS A N 1
ATOM 1012 C CA . HIS A 1 136 ? 11.116 6.670 9.063 1.00 98.00 136 HIS A CA 1
ATOM 1013 C C . HIS A 1 136 ? 12.059 6.395 7.895 1.00 98.00 136 HIS A C 1
ATOM 1015 O O . HIS A 1 136 ? 13.071 5.705 8.022 1.00 98.00 136 HIS A O 1
ATOM 1021 N N . ALA A 1 137 ? 11.754 7.002 6.755 1.00 97.69 137 ALA A N 1
ATOM 1022 C CA . ALA A 1 137 ? 12.531 6.866 5.530 1.00 97.69 137 ALA A CA 1
ATOM 1023 C C . ALA A 1 137 ? 13.831 7.685 5.531 1.00 97.69 137 ALA A C 1
ATOM 1025 O O . ALA A 1 137 ? 14.642 7.539 4.623 1.00 97.69 137 ALA A O 1
ATOM 1026 N N . ALA A 1 138 ? 14.040 8.551 6.528 1.00 97.81 138 ALA A N 1
ATOM 1027 C CA . ALA A 1 138 ? 15.193 9.450 6.594 1.00 97.81 138 ALA A CA 1
ATOM 1028 C C . ALA A 1 138 ? 15.351 10.302 5.316 1.00 97.81 138 ALA A C 1
ATOM 1030 O O . ALA A 1 138 ? 16.451 10.454 4.787 1.00 97.81 138 ALA A O 1
ATOM 1031 N N . LEU A 1 139 ? 14.240 10.830 4.793 1.00 95.94 139 LEU A N 1
ATOM 1032 C CA . LEU A 1 139 ? 14.267 11.773 3.677 1.00 95.94 139 LEU A CA 1
ATOM 1033 C C . LEU A 1 139 ? 14.869 13.112 4.118 1.00 95.94 139 LEU A C 1
ATOM 1035 O O . LEU A 1 139 ? 14.535 13.643 5.181 1.00 95.94 139 LEU A O 1
ATOM 1039 N N . SER A 1 140 ? 15.736 13.675 3.280 1.00 95.81 140 SER A N 1
ATOM 1040 C CA . SER A 1 140 ? 16.130 15.083 3.385 1.00 95.81 140 SER A CA 1
ATOM 1041 C C . SER A 1 140 ? 14.971 16.008 2.980 1.00 95.81 140 SER A C 1
ATOM 1043 O O . SER A 1 140 ? 14.072 15.580 2.252 1.00 95.81 140 SER A O 1
ATOM 1045 N N . PRO A 1 141 ? 14.990 17.299 3.365 1.00 93.75 141 PRO A N 1
ATOM 1046 C CA . PRO A 1 141 ? 13.961 18.252 2.939 1.00 93.75 141 PRO A CA 1
ATOM 1047 C C . PRO A 1 141 ? 13.804 18.378 1.415 1.00 93.75 141 PRO A C 1
ATOM 1049 O O . PRO A 1 141 ? 12.730 18.717 0.934 1.00 93.75 141 PRO A O 1
ATOM 1052 N N . GLN A 1 142 ? 14.866 18.130 0.641 1.00 90.38 142 GLN A N 1
ATOM 1053 C CA . GLN A 1 142 ? 14.822 18.172 -0.825 1.00 90.38 142 GLN A CA 1
ATOM 1054 C C . GLN A 1 142 ? 14.138 16.930 -1.412 1.00 90.38 142 GLN A C 1
ATOM 1056 O O . GLN A 1 142 ? 13.437 17.016 -2.420 1.00 90.38 142 GLN A O 1
ATOM 1061 N N . GLU A 1 143 ? 14.348 15.776 -0.780 1.00 90.88 143 GLU A N 1
ATOM 1062 C CA . GLU A 1 143 ? 13.739 14.503 -1.171 1.00 90.88 143 GLU A CA 1
ATOM 10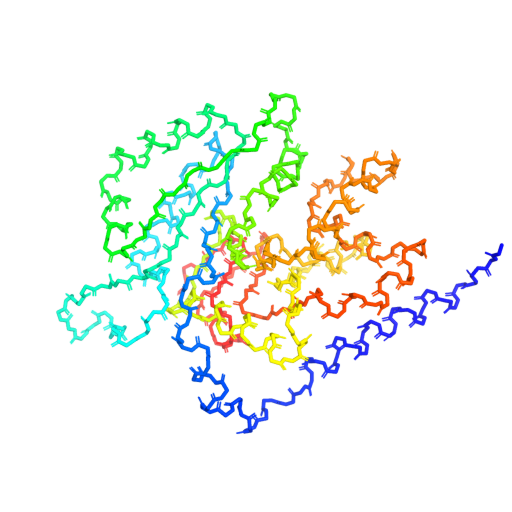63 C C . GLU A 1 143 ? 12.262 14.434 -0.782 1.00 90.88 143 GLU A C 1
ATOM 1065 O O . GLU A 1 143 ? 11.469 13.860 -1.524 1.00 90.88 143 GLU A O 1
ATOM 1070 N N . ASP A 1 144 ? 11.884 15.053 0.339 1.00 91.38 144 ASP A N 1
ATOM 1071 C CA . ASP A 1 144 ? 10.514 15.116 0.858 1.00 91.38 144 ASP A CA 1
ATOM 1072 C C . ASP A 1 144 ? 9.648 16.148 0.110 1.00 91.38 144 ASP A C 1
ATOM 1074 O O . ASP A 1 144 ? 9.087 17.091 0.668 1.00 91.38 144 ASP A O 1
ATOM 1078 N N . SER A 1 145 ? 9.569 15.990 -1.210 1.00 88.19 145 SER A N 1
ATOM 1079 C CA . SER A 1 145 ? 8.735 16.809 -2.085 1.00 88.19 145 SER A CA 1
ATOM 1080 C C . SER A 1 145 ? 7.749 15.938 -2.845 1.00 88.19 145 SER A C 1
ATOM 1082 O O . SER A 1 145 ? 8.100 14.889 -3.378 1.00 88.19 145 SER A O 1
ATOM 1084 N N . TRP A 1 146 ? 6.488 16.358 -2.929 1.00 83.50 146 TRP A N 1
ATOM 1085 C CA . TRP A 1 146 ? 5.514 15.632 -3.739 1.00 83.50 146 TRP A CA 1
ATOM 1086 C C . TRP A 1 146 ? 5.835 15.792 -5.235 1.00 83.50 146 TRP A C 1
ATOM 1088 O O . TRP A 1 146 ? 6.056 16.922 -5.679 1.00 83.50 146 TRP A O 1
ATOM 1098 N N . PRO A 1 147 ? 5.816 14.711 -6.044 1.00 82.00 147 PRO A N 1
ATOM 1099 C CA . PRO A 1 147 ? 5.458 13.320 -5.713 1.00 82.00 147 PRO A CA 1
ATOM 1100 C C . PRO A 1 147 ? 6.654 12.393 -5.410 1.00 82.00 147 PRO A C 1
ATOM 1102 O O . PRO A 1 147 ? 6.483 11.190 -5.233 1.00 82.00 147 PRO A O 1
ATOM 1105 N N . VAL A 1 148 ? 7.874 12.926 -5.369 1.00 86.62 148 VAL A N 1
ATOM 1106 C CA . VAL A 1 148 ? 9.117 12.156 -5.201 1.00 86.62 148 VAL A CA 1
ATOM 1107 C C . VAL A 1 148 ? 9.233 11.535 -3.805 1.00 86.62 148 VAL A C 1
ATOM 1109 O O . VAL A 1 148 ? 9.552 10.353 -3.692 1.00 86.62 148 VAL A O 1
ATOM 1112 N N . GLY A 1 149 ? 8.930 12.305 -2.761 1.00 90.62 149 GLY A N 1
ATOM 1113 C CA . GLY A 1 149 ? 9.040 11.917 -1.356 1.00 90.62 149 GLY A CA 1
ATOM 1114 C C . GLY A 1 149 ? 8.366 10.586 -1.027 1.00 90.62 149 GLY A C 1
ATOM 1115 O O . GLY A 1 149 ? 9.068 9.676 -0.598 1.00 90.62 149 GLY A O 1
ATOM 1116 N N . PRO A 1 150 ? 7.060 10.402 -1.294 1.00 91.50 150 PRO A N 1
ATOM 1117 C CA . PRO A 1 150 ? 6.384 9.138 -0.997 1.00 91.50 150 PRO A CA 1
ATOM 1118 C C . PRO A 1 150 ? 7.008 7.933 -1.714 1.00 91.50 150 PRO A C 1
ATOM 1120 O O . PRO A 1 150 ? 7.113 6.851 -1.143 1.00 91.50 150 PRO A O 1
ATOM 1123 N N . THR A 1 151 ? 7.478 8.122 -2.951 1.00 92.44 151 THR A N 1
ATOM 1124 C CA . THR A 1 151 ? 8.161 7.068 -3.713 1.00 92.44 151 THR A CA 1
ATOM 1125 C C . THR A 1 151 ? 9.495 6.686 -3.068 1.00 92.44 151 THR A C 1
ATOM 1127 O O . THR A 1 151 ? 9.765 5.505 -2.863 1.00 92.44 151 THR A O 1
ATOM 1130 N N . LEU A 1 152 ? 10.319 7.668 -2.691 1.00 93.56 152 LEU A N 1
ATOM 1131 C CA . LEU A 1 152 ? 11.570 7.405 -1.972 1.00 93.56 152 LEU A CA 1
ATOM 1132 C C . LEU A 1 152 ? 11.314 6.808 -0.584 1.00 93.56 152 LEU A C 1
ATOM 1134 O O . LEU A 1 152 ? 12.054 5.926 -0.150 1.00 93.56 152 LEU A O 1
ATOM 1138 N N . ALA A 1 153 ? 10.258 7.254 0.099 1.00 95.62 153 ALA A N 1
ATOM 1139 C CA . ALA A 1 153 ? 9.868 6.709 1.388 1.00 95.62 153 ALA A CA 1
ATOM 1140 C C . ALA A 1 153 ? 9.525 5.224 1.282 1.00 95.62 153 ALA A C 1
ATOM 1142 O O . ALA A 1 153 ? 10.033 4.436 2.076 1.00 95.62 153 ALA A O 1
ATOM 1143 N N . PHE A 1 154 ? 8.750 4.825 0.271 1.00 96.81 154 PHE A N 1
ATOM 1144 C CA . PHE A 1 154 ? 8.450 3.420 0.005 1.00 96.81 154 PHE A CA 1
ATOM 1145 C C . PHE A 1 154 ? 9.728 2.583 -0.149 1.00 96.81 154 PHE A C 1
ATOM 1147 O O . PHE A 1 154 ? 9.918 1.619 0.596 1.00 96.81 154 PHE A O 1
ATOM 1154 N N . TYR A 1 155 ? 10.644 2.981 -1.041 1.00 96.69 155 TYR A N 1
ATOM 1155 C CA . TYR A 1 155 ? 11.874 2.218 -1.291 1.00 96.69 155 TYR A CA 1
ATOM 1156 C C . TYR A 1 155 ? 12.811 2.153 -0.080 1.00 96.69 155 TYR A C 1
ATOM 1158 O O . TYR A 1 155 ? 13.504 1.155 0.101 1.00 96.69 155 TYR A O 1
ATOM 1166 N N . ARG A 1 156 ? 12.804 3.165 0.797 1.00 97.38 156 ARG A N 1
ATOM 1167 C CA . ARG A 1 156 ? 13.600 3.151 2.036 1.00 97.38 156 ARG A CA 1
ATOM 1168 C C . ARG A 1 156 ? 12.938 2.378 3.169 1.00 97.38 156 ARG A C 1
ATOM 1170 O O . ARG A 1 156 ? 13.652 1.839 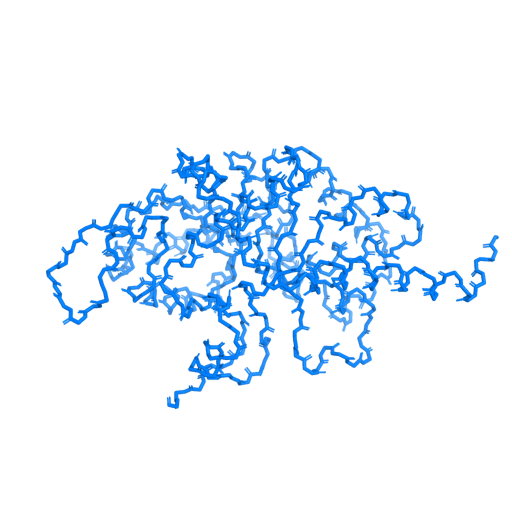4.009 1.00 97.38 156 ARG A O 1
ATOM 1177 N N . ILE A 1 157 ? 11.608 2.322 3.217 1.00 98.31 157 ILE A N 1
ATOM 1178 C CA . ILE A 1 157 ? 10.855 1.649 4.284 1.00 98.31 157 ILE A CA 1
ATOM 1179 C C . ILE A 1 157 ? 10.726 0.150 4.020 1.00 98.31 157 ILE A C 1
ATOM 1181 O O . ILE A 1 157 ? 11.002 -0.632 4.923 1.00 98.31 157 ILE A O 1
ATOM 1185 N N . ILE A 1 158 ? 10.358 -0.277 2.809 1.00 98.06 158 ILE A N 1
ATOM 1186 C CA . ILE A 1 158 ? 10.096 -1.696 2.495 1.00 98.06 158 ILE A CA 1
ATOM 1187 C C . ILE A 1 158 ? 11.249 -2.641 2.899 1.00 98.06 158 ILE A C 1
ATOM 1189 O O . ILE A 1 158 ? 10.971 -3.692 3.484 1.00 98.06 158 ILE A O 1
ATOM 1193 N N . PRO A 1 159 ? 12.536 -2.301 2.690 1.00 97.69 159 PRO A N 1
ATOM 1194 C CA . PRO A 1 159 ? 13.645 -3.142 3.144 1.00 97.69 159 PRO A CA 1
ATOM 1195 C C . PRO A 1 159 ? 13.783 -3.255 4.667 1.00 97.69 159 PRO A C 1
ATOM 1197 O O . PRO A 1 159 ? 14.356 -4.231 5.147 1.00 97.69 159 PRO A O 1
ATOM 1200 N N . GLN A 1 160 ? 13.264 -2.291 5.432 1.00 97.62 160 GLN A N 1
ATOM 1201 C CA . GLN A 1 160 ? 13.284 -2.312 6.901 1.00 97.62 160 GLN A CA 1
ATOM 1202 C C . GLN A 1 160 ? 12.215 -3.251 7.483 1.00 97.62 160 GLN A C 1
ATOM 1204 O O . GLN A 1 160 ? 12.284 -3.611 8.653 1.00 97.62 160 GLN A O 1
ATOM 1209 N N . LEU A 1 161 ? 11.240 -3.676 6.672 1.00 97.31 161 LEU A N 1
ATOM 1210 C CA . LEU A 1 161 ? 10.080 -4.461 7.105 1.00 97.31 161 LEU A CA 1
ATOM 1211 C C . LEU A 1 161 ? 10.271 -5.983 6.949 1.00 97.31 161 LEU A C 1
ATOM 1213 O O . LEU A 1 161 ? 9.316 -6.743 7.051 1.00 97.31 161 LEU A O 1
ATOM 1217 N N . ARG A 1 162 ? 11.503 -6.454 6.720 1.00 96.12 162 ARG A N 1
ATOM 1218 C CA . ARG A 1 162 ? 11.823 -7.876 6.455 1.00 96.12 162 ARG A CA 1
ATOM 1219 C C . ARG A 1 162 ? 11.553 -8.834 7.613 1.00 96.12 162 ARG A C 1
ATOM 1221 O O . ARG A 1 162 ? 11.568 -10.040 7.412 1.00 96.12 162 ARG A O 1
ATOM 1228 N N . GLN A 1 163 ? 11.361 -8.309 8.817 1.00 94.12 163 GLN A N 1
ATOM 1229 C CA . GLN A 1 163 ? 11.025 -9.110 9.996 1.00 94.12 163 GLN A CA 1
ATOM 1230 C C . GLN A 1 163 ? 9.568 -9.596 10.005 1.00 94.12 163 GLN A C 1
ATOM 1232 O O . GLN A 1 163 ? 9.217 -10.413 10.848 1.00 94.12 163 GLN A O 1
ATOM 1237 N N . TRP A 1 164 ? 8.745 -9.112 9.070 1.00 94.25 164 TRP A N 1
ATOM 1238 C CA . TRP A 1 164 ? 7.407 -9.629 8.803 1.00 94.25 164 TRP A CA 1
ATOM 1239 C C . TRP A 1 164 ? 7.374 -10.282 7.423 1.00 94.25 164 TRP A C 1
ATOM 1241 O O . TRP A 1 164 ? 7.929 -9.730 6.465 1.00 94.25 164 TRP A O 1
ATOM 1251 N N . ASP A 1 165 ? 6.682 -11.418 7.311 1.00 94.06 165 ASP A N 1
ATOM 1252 C CA . ASP A 1 165 ? 6.472 -12.097 6.028 1.00 94.06 165 ASP A CA 1
ATOM 1253 C C . ASP A 1 165 ? 5.748 -11.163 5.059 1.00 94.06 165 ASP A C 1
ATOM 1255 O O . ASP A 1 165 ? 6.223 -10.910 3.953 1.00 94.06 165 ASP A O 1
ATOM 1259 N N . TYR A 1 166 ? 4.639 -10.578 5.513 1.00 95.94 166 TYR A N 1
ATOM 1260 C CA . TYR A 1 166 ? 3.851 -9.636 4.738 1.00 95.94 166 TYR A CA 1
ATOM 1261 C C . TYR A 1 166 ? 3.593 -8.348 5.510 1.00 95.94 166 TYR A C 1
ATOM 1263 O O . TYR A 1 166 ? 3.494 -8.324 6.737 1.00 95.94 166 TYR A O 1
ATOM 1271 N N . VAL A 1 167 ? 3.376 -7.268 4.770 1.00 97.38 167 VAL A N 1
ATOM 1272 C CA . VAL A 1 167 ? 2.800 -6.040 5.317 1.00 97.38 167 VAL A CA 1
ATOM 1273 C C . VAL A 1 167 ? 1.609 -5.602 4.492 1.00 97.38 167 VAL A C 1
ATOM 1275 O O . VAL A 1 167 ? 1.659 -5.614 3.264 1.00 97.38 167 VAL A O 1
ATOM 1278 N N . LEU A 1 168 ? 0.543 -5.184 5.166 1.00 97.44 168 LEU A N 1
ATOM 1279 C CA . LEU A 1 168 ? -0.538 -4.424 4.562 1.00 97.44 168 LEU A CA 1
ATOM 1280 C C . LEU A 1 168 ? -0.185 -2.941 4.656 1.00 97.44 168 LEU A C 1
ATOM 1282 O O . LEU A 1 168 ? -0.300 -2.338 5.719 1.00 97.44 168 LEU A O 1
ATOM 1286 N N . TYR A 1 169 ? 0.272 -2.374 3.546 1.00 97.94 169 TYR A N 1
ATOM 1287 C CA . TYR A 1 169 ? 0.709 -0.988 3.448 1.00 97.94 169 TYR A CA 1
ATOM 1288 C C . TYR A 1 169 ? -0.461 -0.123 2.993 1.00 97.94 169 TYR A C 1
ATOM 1290 O O . TYR A 1 169 ? -0.995 -0.351 1.911 1.00 97.94 169 TYR A O 1
ATOM 1298 N N . LEU A 1 170 ? -0.881 0.837 3.814 1.00 97.38 170 LEU A N 1
ATOM 1299 C CA . LEU A 1 170 ? -2.034 1.700 3.567 1.00 97.38 170 LEU A CA 1
ATOM 1300 C C . LEU A 1 170 ? -1.685 3.174 3.769 1.00 97.38 170 LEU A C 1
ATOM 1302 O O . LEU A 1 170 ? -0.936 3.542 4.670 1.00 97.38 170 LEU A O 1
ATOM 1306 N N . GLU A 1 171 ? -2.303 4.028 2.968 1.00 96.00 171 GLU A N 1
ATOM 1307 C CA . GLU A 1 171 ? -2.390 5.465 3.197 1.00 96.00 171 GLU A CA 1
ATOM 1308 C C . GLU A 1 171 ? -3.500 5.781 4.224 1.00 96.00 171 GLU A C 1
ATOM 1310 O O . GLU A 1 171 ? -4.422 4.980 4.422 1.00 96.00 171 GLU A O 1
ATOM 1315 N N . PRO A 1 172 ? -3.493 6.962 4.877 1.00 95.25 172 PRO A N 1
ATOM 1316 C CA . PRO A 1 172 ? -4.441 7.272 5.954 1.00 95.25 172 PRO A CA 1
ATOM 1317 C C . PRO A 1 172 ? -5.884 7.474 5.463 1.00 95.25 172 PRO A C 1
ATOM 1319 O O . PRO A 1 172 ? -6.834 7.525 6.249 1.00 95.25 172 PRO A O 1
ATOM 1322 N N . ASP A 1 173 ? -6.077 7.628 4.155 1.00 95.06 173 ASP A N 1
ATOM 1323 C CA . ASP A 1 173 ? -7.394 7.774 3.547 1.00 95.06 173 ASP A CA 1
ATOM 1324 C C . ASP A 1 173 ? -8.049 6.431 3.179 1.00 95.06 173 ASP A C 1
ATOM 1326 O O . ASP A 1 173 ? -9.201 6.441 2.737 1.00 95.06 173 ASP A O 1
ATOM 1330 N N . ALA A 1 174 ? -7.378 5.295 3.414 1.00 96.38 174 ALA A N 1
ATOM 1331 C CA . ALA A 1 174 ? -7.970 3.969 3.304 1.00 96.38 174 ALA A CA 1
ATOM 1332 C C . ALA A 1 174 ? -9.073 3.780 4.360 1.00 96.38 174 ALA A C 1
ATOM 1334 O O . ALA A 1 174 ? -8.873 3.952 5.567 1.00 96.38 174 ALA A O 1
ATOM 1335 N N . ARG A 1 175 ? -10.279 3.442 3.899 1.00 96.31 175 ARG A N 1
ATOM 1336 C CA . ARG A 1 175 ? -11.484 3.328 4.726 1.00 96.31 175 ARG A CA 1
ATOM 1337 C C . ARG A 1 175 ? -11.955 1.880 4.756 1.00 96.31 175 ARG A C 1
ATOM 1339 O O . ARG A 1 175 ? -12.419 1.389 3.724 1.00 96.31 175 ARG A O 1
ATOM 1346 N N . PRO A 1 176 ? -11.881 1.188 5.905 1.00 95.81 176 PRO A N 1
ATOM 1347 C CA . PRO A 1 176 ? -12.582 -0.075 6.049 1.00 95.81 176 PRO A CA 1
ATOM 1348 C C . PRO A 1 176 ? -14.091 0.178 5.962 1.00 95.81 176 PRO A C 1
ATOM 1350 O O . PRO A 1 176 ? -14.622 1.092 6.592 1.00 95.81 176 PRO A O 1
ATOM 1353 N N . ILE A 1 177 ? -14.770 -0.630 5.154 1.00 95.50 177 ILE A N 1
ATOM 1354 C CA . ILE A 1 177 ? -16.225 -0.601 4.972 1.00 95.50 177 ILE A CA 1
ATOM 1355 C C . ILE A 1 177 ? -16.894 -1.872 5.505 1.00 95.50 177 ILE A C 1
ATOM 1357 O O . ILE A 1 177 ? -18.108 -2.010 5.397 1.00 95.50 177 ILE A O 1
ATOM 1361 N N . ARG A 1 178 ? -16.122 -2.813 6.062 1.00 92.75 178 ARG A N 1
ATOM 1362 C CA . ARG A 1 178 ? -16.602 -4.060 6.673 1.00 92.75 178 ARG A CA 1
ATOM 1363 C C . ARG A 1 178 ? -15.753 -4.416 7.890 1.00 92.75 178 ARG A C 1
ATOM 1365 O O . ARG A 1 178 ? -14.557 -4.124 7.927 1.00 92.75 178 ARG A O 1
ATOM 1372 N N . ALA A 1 179 ? -16.373 -5.060 8.874 1.00 88.88 179 ALA A N 1
ATOM 1373 C CA . ALA A 1 179 ? -15.651 -5.693 9.973 1.00 88.88 179 ALA A CA 1
ATOM 1374 C C . ALA A 1 179 ? -14.789 -6.858 9.452 1.00 88.88 179 ALA A C 1
ATOM 1376 O O . ALA A 1 179 ? -15.061 -7.401 8.382 1.00 88.88 179 ALA A O 1
ATOM 1377 N N . GLY A 1 180 ? -13.736 -7.222 10.189 1.00 87.31 180 GLY A N 1
ATOM 1378 C CA . GLY A 1 180 ? -12.838 -8.318 9.800 1.00 87.31 180 GLY A CA 1
ATOM 1379 C C . GLY A 1 180 ? -11.970 -8.031 8.569 1.00 87.31 180 GLY A C 1
ATOM 1380 O O . GLY A 1 180 ? -11.454 -8.957 7.957 1.00 87.31 180 GLY A O 1
ATOM 1381 N N . TRP A 1 181 ? -11.783 -6.766 8.181 1.00 93.25 181 TRP A N 1
ATOM 1382 C CA . TRP A 1 181 ? -10.997 -6.410 6.992 1.00 93.25 181 TRP A CA 1
ATOM 1383 C C . TRP A 1 181 ? -9.524 -6.834 7.069 1.00 93.25 181 TRP A C 1
ATOM 1385 O O . TRP A 1 181 ? -8.953 -7.211 6.049 1.00 93.25 181 TRP A O 1
ATOM 1395 N N . LEU A 1 182 ? -8.911 -6.812 8.259 1.00 91.00 182 LEU A N 1
ATOM 1396 C CA . LEU A 1 182 ? -7.539 -7.295 8.435 1.00 91.00 182 LEU A CA 1
ATOM 1397 C C . LEU A 1 182 ? -7.476 -8.830 8.377 1.00 91.00 182 LEU A C 1
ATOM 1399 O O . LEU A 1 182 ? -6.562 -9.382 7.769 1.00 91.00 182 LEU A O 1
ATOM 1403 N N . GLN A 1 183 ? -8.474 -9.518 8.941 1.00 86.75 183 GLN A N 1
ATOM 1404 C CA . GLN A 1 183 ? -8.627 -10.967 8.782 1.00 86.75 183 GLN A CA 1
ATOM 1405 C C . GLN A 1 183 ? -8.778 -11.346 7.304 1.00 86.75 183 GLN A C 1
ATOM 1407 O O . GLN A 1 183 ? -8.162 -12.306 6.850 1.00 86.75 183 GLN A O 1
ATOM 1412 N N . GLU A 1 184 ? -9.558 -10.585 6.535 1.00 90.75 184 GLU A N 1
ATOM 1413 C CA . GLU A 1 184 ? -9.691 -10.816 5.099 1.00 90.75 184 GLU A CA 1
ATOM 1414 C C . GLU A 1 184 ? -8.358 -10.607 4.369 1.00 90.75 184 GLU A C 1
ATOM 1416 O O . GLU A 1 184 ? -8.006 -11.421 3.522 1.00 90.75 184 GLU A O 1
ATOM 1421 N N . ALA A 1 185 ? -7.573 -9.582 4.721 1.00 92.56 185 ALA A N 1
ATOM 1422 C CA . ALA A 1 185 ? -6.233 -9.396 4.161 1.00 92.56 185 ALA A CA 1
ATOM 1423 C C . ALA A 1 185 ? -5.324 -10.615 4.421 1.00 92.56 185 ALA A C 1
ATOM 1425 O O . ALA A 1 185 ? -4.671 -11.108 3.500 1.00 92.56 185 ALA A O 1
ATOM 1426 N N . HIS A 1 186 ? -5.338 -11.148 5.647 1.00 89.81 186 HIS A N 1
ATOM 1427 C CA . HIS A 1 186 ? -4.615 -12.375 6.004 1.00 89.81 186 HIS A CA 1
ATOM 1428 C C . HIS A 1 186 ? -5.113 -13.588 5.201 1.00 89.81 186 HIS A C 1
ATOM 1430 O O . HIS A 1 186 ? -4.317 -14.299 4.585 1.00 89.81 186 HIS A O 1
ATOM 1436 N N . ARG A 1 187 ? -6.436 -13.758 5.083 1.00 88.50 187 ARG A N 1
ATOM 1437 C CA . ARG A 1 187 ? -7.051 -14.815 4.267 1.00 88.50 187 ARG A CA 1
ATOM 1438 C C . ARG A 1 187 ? -6.615 -14.737 2.802 1.00 88.50 187 ARG A C 1
ATOM 1440 O O . ARG A 1 187 ? -6.389 -15.773 2.178 1.00 88.50 187 ARG A O 1
ATOM 1447 N N . GLN A 1 188 ? -6.495 -13.530 2.248 1.00 91.94 188 GLN A N 1
ATOM 1448 C CA . GLN A 1 188 ? -6.042 -13.328 0.872 1.00 91.94 188 GLN A CA 1
ATOM 1449 C C . GLN A 1 188 ? -4.582 -13.763 0.686 1.00 91.94 188 GLN A C 1
ATOM 1451 O O . GLN A 1 188 ? -4.301 -14.478 -0.272 1.00 91.94 188 GLN A O 1
ATOM 1456 N N . VAL A 1 189 ? -3.672 -13.401 1.600 1.00 91.19 189 VAL A N 1
ATOM 1457 C CA . VAL A 1 189 ? -2.273 -13.882 1.580 1.00 91.19 189 VAL A CA 1
ATOM 1458 C C . VAL A 1 189 ? -2.239 -15.403 1.525 1.00 91.19 189 VAL A C 1
ATOM 1460 O O . VAL A 1 189 ? -1.669 -15.991 0.609 1.00 91.19 189 VAL A O 1
ATOM 1463 N N . CYS A 1 190 ? -2.947 -16.021 2.459 1.00 87.94 190 CYS A N 1
ATOM 1464 C CA . CYS A 1 190 ? -3.059 -17.461 2.591 1.00 87.94 190 CYS A CA 1
ATOM 1465 C C . CYS A 1 190 ? -3.549 -18.167 1.324 1.00 87.94 190 CYS A C 1
ATOM 1467 O O . CYS A 1 190 ? -2.948 -19.135 0.854 1.00 87.94 190 CYS A O 1
ATOM 1469 N N . LEU A 1 191 ? -4.625 -17.640 0.732 1.00 87.56 191 LEU A N 1
ATOM 1470 C CA . LEU A 1 191 ? -5.143 -18.129 -0.539 1.00 87.56 191 LEU A CA 1
ATOM 1471 C C . LEU A 1 191 ? -4.044 -18.111 -1.610 1.00 87.56 191 LEU A C 1
ATOM 1473 O O . LEU A 1 191 ? -3.847 -19.112 -2.294 1.00 87.56 191 LEU A O 1
ATOM 1477 N N . TYR A 1 192 ? -3.306 -17.011 -1.761 1.00 90.31 192 TYR A N 1
ATOM 1478 C CA . TYR A 1 192 ? -2.299 -16.919 -2.818 1.00 90.31 192 TYR A CA 1
ATOM 1479 C C . TYR A 1 192 ? -1.038 -17.740 -2.554 1.00 90.31 192 TYR A C 1
ATOM 1481 O O . TYR A 1 192 ? -0.447 -18.228 -3.513 1.00 90.31 192 TYR A O 1
ATOM 1489 N N . GLU A 1 193 ? -0.647 -17.967 -1.304 1.00 89.25 193 GLU A N 1
ATOM 1490 C CA . GLU A 1 193 ? 0.422 -18.922 -0.984 1.00 89.25 193 GLU A CA 1
ATOM 1491 C C . GLU A 1 193 ? 0.040 -20.351 -1.366 1.00 89.25 193 GLU A C 1
ATOM 1493 O O . GLU A 1 193 ? 0.835 -21.053 -1.992 1.00 89.25 193 GLU A O 1
ATOM 1498 N N . SER A 1 194 ? -1.204 -20.760 -1.087 1.00 86.25 194 SER A N 1
ATOM 1499 C CA . SER A 1 194 ? -1.688 -22.089 -1.486 1.00 86.25 194 SER A CA 1
ATOM 1500 C C . SER A 1 194 ? -1.658 -22.289 -3.010 1.00 86.25 194 SER A C 1
ATOM 1502 O O . SER A 1 194 ? -1.425 -23.395 -3.496 1.00 86.25 194 SER A O 1
ATOM 1504 N N . LEU A 1 195 ? -1.842 -21.206 -3.776 1.00 87.94 195 LEU A N 1
ATOM 1505 C CA . LEU A 1 195 ? -1.869 -21.226 -5.239 1.00 87.94 195 LEU A CA 1
ATOM 1506 C C . LEU A 1 195 ? -0.487 -21.060 -5.891 1.00 87.94 195 LEU A C 1
ATOM 1508 O O . LEU A 1 195 ? -0.264 -21.600 -6.974 1.00 87.94 195 LEU A O 1
ATOM 1512 N N . LEU A 1 196 ? 0.418 -20.287 -5.282 1.00 89.50 196 LEU A N 1
ATOM 1513 C CA . LEU A 1 196 ? 1.695 -19.855 -5.879 1.00 89.50 196 LEU A CA 1
ATOM 1514 C C . LEU A 1 196 ? 2.936 -20.445 -5.184 1.00 89.50 196 LEU A C 1
ATOM 1516 O O . LEU A 1 196 ? 4.070 -20.125 -5.562 1.00 89.50 196 LEU A O 1
ATOM 1520 N N . GLY A 1 197 ? 2.729 -21.307 -4.187 1.00 87.44 197 GLY A N 1
ATOM 1521 C CA . GLY A 1 197 ? 3.780 -21.923 -3.382 1.00 87.44 197 GLY A CA 1
ATOM 1522 C C . GLY A 1 197 ? 4.370 -20.975 -2.337 1.00 87.44 197 GLY A C 1
ATOM 1523 O O . GLY A 1 197 ? 3.842 -19.898 -2.074 1.00 87.44 197 GLY A O 1
ATOM 1524 N N . THR A 1 198 ? 5.506 -21.368 -1.758 1.00 78.81 198 THR A N 1
ATOM 1525 C CA . THR A 1 198 ? 6.137 -20.684 -0.609 1.00 78.81 198 THR A CA 1
ATOM 1526 C C . THR A 1 198 ? 6.587 -19.250 -0.892 1.00 78.81 198 THR A C 1
ATOM 1528 O O . THR A 1 198 ? 6.678 -18.449 0.024 1.00 78.81 198 THR A O 1
ATOM 1531 N N . GLU A 1 199 ? 6.855 -18.901 -2.152 1.00 87.81 199 GLU A N 1
ATOM 1532 C CA . GLU A 1 199 ? 7.170 -17.518 -2.548 1.00 87.81 199 GLU A CA 1
ATOM 1533 C C . GLU A 1 199 ? 5.918 -16.629 -2.675 1.00 87.81 199 GLU A C 1
ATOM 1535 O O . GLU A 1 199 ? 6.033 -15.408 -2.793 1.00 87.81 199 GLU A O 1
ATOM 1540 N N . GLY A 1 200 ? 4.725 -17.233 -2.673 1.00 90.75 200 GLY A N 1
ATOM 1541 C CA . GLY A 1 200 ? 3.440 -16.548 -2.589 1.00 90.75 200 GLY A CA 1
ATOM 1542 C C . GLY A 1 200 ? 3.208 -15.447 -3.625 1.00 90.75 200 GLY A C 1
ATOM 1543 O O . GLY A 1 200 ? 3.773 -15.422 -4.726 1.00 90.75 200 GLY A O 1
ATOM 1544 N N . VAL A 1 201 ? 2.330 -14.519 -3.259 1.00 95.06 201 VAL A N 1
ATOM 1545 C CA . VAL A 1 201 ? 2.129 -13.262 -3.984 1.00 95.06 201 VAL A CA 1
ATOM 1546 C C . VAL A 1 201 ? 3.178 -12.253 -3.526 1.00 95.06 201 VAL A C 1
ATOM 1548 O O . VAL A 1 201 ? 3.479 -12.185 -2.345 1.00 95.06 201 VAL A O 1
ATOM 1551 N N . TRP A 1 202 ? 3.740 -11.461 -4.436 1.00 97.69 202 TRP A N 1
ATOM 1552 C CA . TRP A 1 202 ? 4.668 -10.378 -4.091 1.00 97.69 202 TRP A CA 1
ATOM 1553 C C . TRP A 1 202 ? 3.935 -9.086 -3.766 1.00 97.69 202 TRP A C 1
ATOM 1555 O O . TRP A 1 202 ? 4.271 -8.415 -2.794 1.00 97.69 202 TRP A O 1
ATOM 1565 N N . VAL A 1 203 ? 2.942 -8.747 -4.590 1.00 97.88 203 VAL A N 1
ATOM 1566 C CA . VAL A 1 203 ? 2.089 -7.571 -4.412 1.00 97.88 203 VAL A CA 1
ATOM 1567 C C . VAL A 1 203 ? 0.646 -7.976 -4.655 1.00 97.88 203 VAL A C 1
ATOM 1569 O O . VAL A 1 203 ? 0.319 -8.468 -5.735 1.00 97.88 203 VAL A O 1
ATOM 1572 N N . LEU A 1 204 ? -0.216 -7.745 -3.671 1.00 96.75 204 LEU A N 1
ATOM 1573 C CA . LEU A 1 204 ? -1.654 -7.963 -3.772 1.00 96.75 204 LEU A CA 1
ATOM 1574 C C . LEU A 1 204 ? -2.388 -6.649 -3.508 1.00 96.75 204 LEU A C 1
ATOM 1576 O O . LEU A 1 204 ? -2.583 -6.247 -2.361 1.00 96.75 204 LEU A O 1
ATOM 1580 N N . GLY A 1 205 ? -2.792 -5.979 -4.582 1.00 95.56 205 GLY A N 1
ATOM 1581 C CA . GLY A 1 205 ? -3.397 -4.649 -4.526 1.00 95.56 205 GLY A CA 1
ATOM 1582 C C . GLY A 1 205 ? -4.655 -4.540 -5.372 1.00 95.56 205 GLY A C 1
ATOM 1583 O O . GLY A 1 205 ? -5.190 -5.534 -5.858 1.00 95.56 205 GLY A O 1
ATOM 1584 N N . SER A 1 206 ? -5.130 -3.315 -5.578 1.00 92.50 206 SER A N 1
ATOM 1585 C CA . SER A 1 206 ? -6.269 -3.042 -6.463 1.00 92.50 206 SER A CA 1
ATOM 1586 C C . SER A 1 206 ? -5.830 -2.362 -7.747 1.00 92.50 206 SER A C 1
ATOM 1588 O O . SER A 1 206 ? -4.924 -1.537 -7.738 1.00 92.50 206 SER A O 1
ATOM 1590 N N . TYR A 1 207 ? -6.496 -2.658 -8.860 1.00 86.81 207 TYR A N 1
ATOM 1591 C CA . TYR A 1 207 ? -6.323 -1.860 -10.070 1.00 86.81 207 TYR A CA 1
ATOM 1592 C C . TYR A 1 207 ? -7.120 -0.547 -9.958 1.00 86.81 207 TYR A C 1
ATOM 1594 O O . TYR A 1 207 ? -8.181 -0.514 -9.321 1.00 86.81 207 TYR A O 1
ATOM 1602 N N . PRO A 1 208 ? -6.662 0.547 -10.588 1.00 82.75 208 PRO A N 1
ATOM 1603 C CA . PRO A 1 208 ? -7.402 1.802 -10.610 1.00 82.75 208 PRO A CA 1
ATOM 1604 C C . PRO A 1 208 ? -8.737 1.626 -11.348 1.00 82.75 208 PRO A C 1
ATOM 1606 O O . PRO A 1 208 ? -8.778 1.298 -12.535 1.00 82.75 208 PRO A O 1
ATOM 1609 N N . ARG A 1 209 ? -9.856 1.873 -10.657 1.00 83.44 209 ARG A N 1
ATOM 1610 C CA . ARG A 1 209 ? -11.203 1.724 -11.245 1.00 83.44 209 ARG A CA 1
ATOM 1611 C C . ARG A 1 209 ? -11.769 3.012 -11.821 1.00 83.44 209 ARG A C 1
ATOM 1613 O O . ARG A 1 209 ? -12.737 2.946 -12.584 1.00 83.44 209 ARG A O 1
ATOM 1620 N N . SER A 1 210 ? -11.160 4.152 -11.496 1.00 80.19 210 SER A N 1
ATOM 1621 C CA . SER A 1 210 ? -11.679 5.450 -11.905 1.00 80.19 210 SER A CA 1
ATOM 1622 C C . SER A 1 210 ? -11.701 5.611 -13.425 1.00 80.19 210 SER A C 1
ATOM 1624 O O . SER A 1 210 ? -10.738 5.277 -14.122 1.00 80.19 210 SER A O 1
ATOM 1626 N N . GLN A 1 211 ? -12.789 6.182 -13.945 1.00 77.31 211 GLN A N 1
ATOM 1627 C CA . GLN A 1 211 ? -12.939 6.450 -15.381 1.00 77.31 211 GLN A CA 1
ATOM 1628 C C . GLN A 1 211 ? -11.840 7.380 -15.908 1.00 77.31 211 GLN A C 1
ATOM 1630 O O . GLN A 1 211 ? -11.371 7.218 -17.033 1.00 77.31 211 GLN A O 1
ATOM 1635 N N . ALA A 1 212 ? -11.354 8.295 -15.066 1.00 71.62 212 ALA A N 1
ATOM 1636 C CA . ALA A 1 212 ? -10.273 9.210 -15.412 1.00 71.62 212 ALA A CA 1
ATOM 1637 C C . ALA A 1 212 ? -8.921 8.501 -15.649 1.00 71.62 212 ALA A C 1
ATOM 1639 O O . ALA A 1 212 ? -8.052 9.052 -16.329 1.00 71.62 212 ALA A O 1
ATOM 1640 N N . VAL A 1 213 ? -8.737 7.277 -15.134 1.00 69.25 213 VAL A N 1
ATOM 1641 C CA . VAL A 1 213 ? -7.516 6.475 -15.341 1.00 69.25 213 VAL A CA 1
ATOM 1642 C C . VAL A 1 213 ? -7.605 5.608 -16.603 1.00 69.25 213 VAL A C 1
ATOM 1644 O O . VAL A 1 213 ? -6.584 5.333 -17.230 1.00 69.25 213 VAL A O 1
ATOM 1647 N N . LYS A 1 214 ? -8.818 5.251 -17.045 1.00 68.00 214 LYS A N 1
ATOM 1648 C CA . LYS A 1 214 ? -9.057 4.407 -18.233 1.00 68.00 214 LYS A CA 1
ATOM 1649 C C . LYS A 1 214 ? -8.754 5.099 -19.577 1.00 68.00 214 LYS A C 1
ATOM 1651 O O . LYS A 1 214 ? -8.753 4.434 -20.608 1.00 68.00 214 LYS A O 1
ATOM 1656 N N . GLY A 1 215 ? -8.500 6.413 -19.573 1.00 68.00 215 GLY A N 1
ATOM 1657 C CA . GLY A 1 215 ? -8.217 7.230 -20.763 1.00 68.00 215 GLY A CA 1
ATOM 1658 C C . GLY A 1 215 ? -6.747 7.234 -21.226 1.00 68.00 215 GLY A C 1
ATOM 1659 O O . GLY A 1 215 ? -6.032 6.245 -21.103 1.00 68.00 215 GLY A O 1
ATOM 1660 N N . ASN A 1 216 ? -6.278 8.379 -21.749 1.00 72.44 216 ASN A N 1
ATOM 1661 C CA . ASN A 1 216 ? -4.971 8.608 -22.407 1.00 72.44 216 ASN A CA 1
ATOM 1662 C C . ASN A 1 216 ? -3.715 8.487 -21.509 1.00 72.44 216 ASN A C 1
ATOM 1664 O O . ASN A 1 216 ? -2.667 9.045 -21.825 1.00 72.44 216 ASN A O 1
ATOM 1668 N N . ARG A 1 217 ? -3.784 7.778 -20.379 1.00 79.06 217 ARG A N 1
ATOM 1669 C CA . ARG A 1 217 ? -2.624 7.570 -19.501 1.00 79.06 217 ARG A CA 1
ATOM 1670 C C . ARG A 1 217 ? -1.670 6.511 -20.075 1.00 79.06 217 ARG A C 1
ATOM 1672 O O . ARG A 1 217 ? -2.147 5.621 -20.789 1.00 79.06 217 ARG A O 1
ATOM 1679 N N . PRO A 1 218 ? -0.361 6.569 -19.762 1.00 83.94 218 PRO A N 1
ATOM 1680 C CA . PRO A 1 218 ? 0.591 5.516 -20.114 1.00 83.94 218 PRO A CA 1
ATOM 1681 C C . PRO A 1 218 ? 0.134 4.133 -19.644 1.00 83.94 218 PRO A C 1
ATOM 1683 O O . PRO A 1 218 ? -0.620 4.012 -18.678 1.00 83.94 218 PRO A O 1
ATOM 1686 N N . LEU A 1 219 ? 0.606 3.082 -20.318 1.00 84.94 219 LEU A N 1
ATOM 1687 C CA . LEU A 1 219 ? 0.189 1.704 -20.048 1.00 84.94 219 LEU A CA 1
ATOM 1688 C C . LEU A 1 219 ? 0.438 1.300 -18.587 1.00 84.94 219 LEU A C 1
ATOM 1690 O O . LEU A 1 219 ? -0.455 0.756 -17.946 1.00 84.94 219 LEU A O 1
ATOM 1694 N N . ALA A 1 220 ? 1.596 1.659 -18.029 1.00 87.88 220 ALA A N 1
ATOM 1695 C CA . ALA A 1 220 ? 1.927 1.389 -16.631 1.00 87.88 220 ALA A CA 1
ATOM 1696 C C . ALA A 1 220 ? 0.902 1.987 -15.651 1.00 87.88 220 ALA A C 1
ATOM 1698 O O . ALA A 1 220 ? 0.471 1.309 -14.727 1.00 87.88 220 ALA A O 1
ATOM 1699 N N . ASN A 1 221 ? 0.389 3.197 -15.901 1.00 85.56 221 ASN A N 1
ATOM 1700 C CA . ASN A 1 221 ? -0.674 3.786 -15.079 1.00 85.56 221 ASN A CA 1
ATOM 1701 C C . ASN A 1 221 ? -2.015 3.041 -15.179 1.00 85.56 221 ASN A C 1
ATOM 1703 O O . ASN A 1 221 ? -2.884 3.259 -14.344 1.00 85.56 221 ASN A O 1
ATOM 1707 N N . ARG A 1 222 ? -2.222 2.182 -16.177 1.00 84.25 222 ARG A N 1
ATOM 1708 C CA . ARG A 1 222 ? -3.440 1.361 -16.289 1.00 84.25 222 ARG A CA 1
ATOM 1709 C C . ARG A 1 222 ? -3.275 -0.005 -15.628 1.00 84.25 222 ARG A C 1
ATOM 1711 O O . ARG A 1 222 ? -4.266 -0.571 -15.184 1.00 84.25 222 ARG A O 1
ATOM 1718 N N . PHE A 1 223 ? -2.040 -0.504 -15.566 1.00 86.69 223 PHE A N 1
ATOM 1719 C CA . PHE A 1 223 ? -1.703 -1.822 -15.023 1.00 86.69 223 PHE A CA 1
ATOM 1720 C C . PHE A 1 223 ? -1.091 -1.791 -13.618 1.00 86.69 223 PHE A C 1
ATOM 1722 O O . PHE A 1 223 ? -0.920 -2.855 -13.030 1.00 86.69 223 PHE A O 1
ATOM 1729 N N . HIS A 1 224 ? -0.770 -0.615 -13.069 1.00 89.31 224 HIS A N 1
ATOM 1730 C CA . HIS A 1 224 ? -0.300 -0.521 -11.689 1.00 89.31 224 HIS A CA 1
ATOM 1731 C C . HIS A 1 224 ? -1.352 -1.029 -10.704 1.00 89.31 224 HIS A C 1
ATOM 1733 O O . HIS A 1 224 ? -2.557 -0.807 -10.862 1.00 89.31 224 HIS A O 1
ATOM 1739 N N . LEU A 1 225 ? -0.859 -1.715 -9.680 1.00 91.56 225 LEU A N 1
ATOM 1740 C CA . LEU A 1 225 ? -1.616 -2.052 -8.487 1.00 91.56 225 LEU A CA 1
ATOM 1741 C C . LEU A 1 225 ? -1.458 -0.885 -7.529 1.00 91.56 225 LEU A C 1
ATOM 1743 O O . LEU A 1 225 ? -0.333 -0.515 -7.251 1.00 91.56 225 LEU A O 1
ATOM 1747 N N . ASN A 1 226 ? -2.546 -0.300 -7.048 1.00 89.31 226 ASN A N 1
ATOM 1748 C CA . ASN A 1 226 ? -2.485 0.825 -6.128 1.00 89.31 226 ASN A CA 1
ATOM 1749 C C . ASN A 1 226 ? -1.581 0.526 -4.925 1.00 89.31 226 ASN A C 1
ATOM 1751 O O . ASN A 1 226 ? -1.623 -0.573 -4.376 1.00 89.31 226 ASN A O 1
ATOM 1755 N N . GLY A 1 227 ? -0.849 1.551 -4.495 1.00 88.56 227 GLY A N 1
ATOM 1756 C CA . GLY A 1 227 ? 0.050 1.515 -3.352 1.00 88.56 227 GLY A CA 1
ATOM 1757 C C . GLY A 1 227 ? -0.548 0.970 -2.051 1.00 88.56 227 GLY A C 1
ATOM 1758 O O . GLY A 1 227 ? 0.178 0.352 -1.272 1.00 88.56 227 GLY A O 1
ATOM 1759 N N . ASN A 1 228 ? -1.869 1.107 -1.856 1.00 96.50 228 ASN A N 1
ATOM 1760 C CA . ASN A 1 228 ? -2.603 0.431 -0.789 1.00 96.50 228 ASN A CA 1
ATOM 1761 C C . ASN A 1 228 ? -2.749 -1.060 -1.120 1.00 96.50 228 ASN A C 1
ATOM 1763 O O . ASN A 1 228 ? -3.684 -1.474 -1.818 1.00 96.50 228 ASN A O 1
ATOM 1767 N N . ALA A 1 229 ? -1.800 -1.861 -0.650 1.00 97.25 229 ALA A N 1
ATOM 1768 C CA . ALA A 1 229 ? -1.654 -3.256 -1.036 1.00 97.25 229 ALA A CA 1
ATOM 1769 C C . ALA A 1 229 ? -0.940 -4.073 0.044 1.00 97.25 229 ALA A C 1
ATOM 1771 O O . ALA A 1 229 ? -0.379 -3.538 1.002 1.00 97.25 229 ALA A O 1
ATOM 1772 N N . ILE A 1 230 ? -0.960 -5.391 -0.133 1.00 97.62 230 ILE A N 1
ATOM 1773 C CA . ILE A 1 230 ? -0.150 -6.321 0.648 1.00 97.62 230 ILE A CA 1
ATOM 1774 C C . ILE A 1 230 ? 1.161 -6.580 -0.097 1.00 97.62 230 ILE A C 1
ATOM 1776 O O . ILE A 1 230 ? 1.133 -6.838 -1.301 1.00 97.62 230 ILE A O 1
ATOM 1780 N N . TYR A 1 231 ? 2.283 -6.543 0.618 1.00 98.12 231 TYR A N 1
ATOM 1781 C CA . TYR A 1 231 ? 3.632 -6.754 0.087 1.00 98.12 231 TYR A CA 1
ATOM 1782 C C . TYR A 1 231 ? 4.340 -7.882 0.842 1.00 98.12 231 TYR A C 1
ATOM 1784 O O . TYR A 1 231 ? 4.293 -7.897 2.069 1.00 98.12 231 TYR A O 1
ATOM 1792 N N . HIS A 1 232 ? 5.020 -8.790 0.135 1.00 97.31 232 HIS A N 1
ATOM 1793 C CA . HIS A 1 232 ? 5.748 -9.933 0.719 1.00 97.31 232 HIS A CA 1
ATOM 1794 C C . HIS A 1 232 ? 7.149 -9.537 1.201 1.00 97.31 232 HIS A C 1
ATOM 1796 O O . HIS A 1 232 ? 8.168 -9.960 0.655 1.00 97.31 232 HIS A O 1
ATOM 1802 N N . THR A 1 233 ? 7.216 -8.689 2.222 1.00 97.56 233 THR A N 1
ATOM 1803 C CA . THR A 1 233 ? 8.460 -8.100 2.734 1.00 97.56 233 THR A CA 1
ATOM 1804 C C . THR A 1 233 ? 9.490 -9.113 3.230 1.00 97.56 233 THR A C 1
ATOM 1806 O O . THR A 1 233 ? 10.682 -8.807 3.154 1.00 97.56 233 THR A O 1
ATOM 1809 N N . GLY A 1 234 ? 9.070 -10.299 3.674 1.00 95.88 234 GLY A N 1
ATOM 1810 C CA . GLY A 1 234 ? 9.962 -11.382 4.100 1.00 95.88 234 GLY A CA 1
ATOM 1811 C C . GLY A 1 234 ? 10.627 -12.150 2.949 1.00 95.88 234 GLY A C 1
ATOM 1812 O O . GLY A 1 234 ? 11.683 -12.751 3.149 1.00 95.88 234 GLY A O 1
ATOM 1813 N N . SER A 1 235 ? 10.079 -12.099 1.725 1.00 96.19 235 SER A N 1
ATOM 1814 C CA . SER A 1 235 ? 10.653 -12.810 0.572 1.00 96.19 235 SER A CA 1
ATOM 1815 C C . SER A 1 235 ? 11.915 -12.111 0.072 1.00 96.19 235 SER A C 1
ATOM 1817 O O . SER A 1 235 ? 11.900 -10.955 -0.361 1.00 96.19 235 SER A O 1
ATOM 1819 N N . ALA A 1 236 ? 13.027 -12.847 0.045 1.00 97.25 236 ALA A N 1
ATOM 1820 C CA . ALA A 1 236 ? 14.275 -12.361 -0.533 1.00 97.25 236 ALA A CA 1
ATOM 1821 C C . ALA A 1 236 ? 14.135 -12.042 -2.033 1.00 97.25 236 ALA A C 1
ATOM 1823 O O . ALA A 1 236 ? 14.738 -11.082 -2.513 1.00 97.25 236 ALA A O 1
ATOM 1824 N N . SER A 1 237 ? 13.323 -12.809 -2.774 1.00 97.50 237 SER A N 1
ATOM 1825 C CA . SER A 1 237 ? 13.066 -12.543 -4.194 1.00 97.50 237 SER A CA 1
ATOM 1826 C C . SER A 1 237 ? 12.225 -11.286 -4.409 1.00 97.50 237 SER A C 1
ATOM 1828 O O . SER A 1 237 ? 12.522 -10.515 -5.320 1.00 97.50 237 SER A O 1
ATOM 1830 N N . PHE A 1 238 ? 11.239 -11.018 -3.547 1.00 97.81 238 PHE A N 1
ATOM 1831 C CA . PHE A 1 238 ? 10.516 -9.745 -3.575 1.00 97.81 238 PHE A CA 1
ATOM 1832 C C . PHE A 1 238 ? 11.438 -8.556 -3.258 1.00 97.81 238 PHE A C 1
ATOM 1834 O O . PHE A 1 238 ? 11.373 -7.516 -3.910 1.00 97.81 238 PHE A O 1
ATOM 1841 N N . GLN A 1 239 ? 12.343 -8.709 -2.293 1.00 98.19 239 GLN A N 1
ATOM 1842 C CA . GLN A 1 239 ? 13.311 -7.666 -1.947 1.00 98.19 239 GLN A CA 1
ATOM 1843 C C . GLN A 1 239 ? 14.278 -7.362 -3.107 1.00 98.19 239 GLN A C 1
ATOM 1845 O O . GLN A 1 239 ? 14.524 -6.193 -3.408 1.00 98.19 239 GLN A O 1
ATOM 1850 N N . ASP A 1 240 ? 14.781 -8.393 -3.797 1.00 98.06 240 ASP A N 1
ATOM 1851 C CA . ASP A 1 240 ? 15.576 -8.237 -5.027 1.00 98.06 240 ASP A CA 1
ATOM 1852 C C . ASP A 1 240 ? 14.761 -7.561 -6.142 1.00 98.06 240 ASP A C 1
ATOM 1854 O O . ASP A 1 240 ? 15.263 -6.654 -6.809 1.00 98.06 240 ASP A O 1
ATOM 1858 N N . PHE A 1 241 ? 13.485 -7.925 -6.305 1.00 98.06 241 PHE A N 1
ATOM 1859 C CA . PHE A 1 241 ? 12.583 -7.264 -7.250 1.00 98.06 241 PHE A CA 1
ATOM 1860 C C . PHE A 1 241 ? 12.473 -5.757 -6.985 1.00 98.06 241 PHE A C 1
ATOM 1862 O O . PHE A 1 241 ? 12.720 -4.960 -7.891 1.00 98.06 241 PHE A O 1
ATOM 1869 N N . VAL A 1 242 ? 12.167 -5.351 -5.748 1.00 97.81 242 VAL A N 1
ATOM 1870 C CA . VAL A 1 242 ? 12.044 -3.931 -5.371 1.00 97.81 242 VAL A CA 1
ATOM 1871 C C . VAL A 1 242 ? 13.346 -3.171 -5.641 1.00 97.81 242 VAL A C 1
ATOM 1873 O O . VAL A 1 242 ? 13.311 -2.094 -6.237 1.00 97.81 242 VAL A O 1
ATOM 1876 N N . GLN A 1 243 ? 14.500 -3.753 -5.298 1.00 96.94 243 GLN A N 1
ATOM 1877 C CA . GLN A 1 243 ? 15.810 -3.149 -5.561 1.00 96.94 243 GLN A CA 1
ATOM 1878 C C . GLN A 1 243 ? 16.089 -2.966 -7.063 1.00 96.94 243 GLN A C 1
ATOM 1880 O O . GLN A 1 243 ? 16.645 -1.942 -7.478 1.00 96.94 243 GLN A O 1
ATOM 1885 N N . ARG A 1 244 ? 15.707 -3.941 -7.902 1.00 96.00 244 ARG A N 1
ATOM 1886 C CA . ARG A 1 244 ? 15.828 -3.831 -9.367 1.00 96.00 244 ARG A CA 1
ATOM 1887 C C . ARG A 1 244 ? 14.953 -2.720 -9.920 1.00 96.00 244 ARG A C 1
ATOM 1889 O O . ARG A 1 244 ? 15.425 -1.968 -10.773 1.00 96.00 244 ARG A O 1
ATOM 1896 N N . VAL A 1 245 ? 13.713 -2.607 -9.440 1.00 94.38 245 VAL A N 1
ATOM 1897 C CA . VAL A 1 245 ? 12.796 -1.540 -9.863 1.00 94.38 245 VAL A CA 1
ATOM 1898 C C . VAL A 1 245 ? 13.376 -0.176 -9.498 1.00 94.38 245 VAL A C 1
ATOM 1900 O O . VAL A 1 245 ? 13.467 0.687 -10.370 1.00 94.38 245 VAL A O 1
ATOM 1903 N N . GLU A 1 246 ? 13.836 0.002 -8.257 1.00 93.06 246 GLU A N 1
ATOM 1904 C CA . GLU A 1 246 ? 14.453 1.251 -7.799 1.00 93.06 246 GLU A CA 1
ATOM 1905 C C . GLU A 1 246 ? 15.676 1.619 -8.651 1.00 93.06 246 GLU A C 1
ATOM 1907 O O . GLU A 1 246 ? 15.769 2.735 -9.168 1.00 93.06 246 GLU A O 1
ATOM 1912 N N . SER A 1 247 ? 16.582 0.660 -8.865 1.00 92.06 247 SER A N 1
ATOM 1913 C CA . SER A 1 247 ? 17.798 0.859 -9.664 1.00 92.06 247 SER A CA 1
ATOM 1914 C C . SER A 1 247 ? 17.473 1.242 -11.110 1.00 92.06 247 SER A C 1
ATOM 1916 O O . SER A 1 247 ? 18.079 2.155 -11.671 1.00 92.06 247 SER A O 1
ATOM 1918 N N . ASN A 1 248 ? 16.485 0.574 -11.712 1.00 89.12 248 ASN A N 1
ATOM 1919 C CA . ASN A 1 248 ? 16.014 0.871 -13.061 1.00 89.12 248 ASN A CA 1
ATOM 1920 C C . ASN A 1 248 ? 15.401 2.274 -13.144 1.00 89.12 248 ASN A C 1
ATOM 1922 O O . ASN A 1 248 ? 15.730 3.044 -14.044 1.00 89.12 248 ASN A O 1
ATOM 1926 N N . ALA A 1 249 ? 14.564 2.635 -12.173 1.00 84.94 249 ALA A N 1
ATOM 1927 C CA . ALA A 1 249 ? 13.924 3.942 -12.119 1.00 84.94 249 ALA A CA 1
ATOM 1928 C C . ALA A 1 249 ? 14.915 5.089 -11.827 1.00 84.94 249 ALA A C 1
ATOM 1930 O O . ALA A 1 249 ? 14.640 6.239 -12.166 1.00 84.94 249 ALA A O 1
ATOM 1931 N N . ALA A 1 250 ? 16.069 4.797 -11.216 1.00 82.94 250 ALA A N 1
ATOM 1932 C CA . ALA A 1 250 ? 17.163 5.753 -11.038 1.00 82.94 250 ALA A CA 1
ATOM 1933 C C . ALA A 1 250 ? 18.026 5.926 -12.303 1.00 82.94 250 ALA A C 1
ATOM 1935 O O . ALA A 1 250 ? 18.499 7.032 -12.578 1.00 82.94 250 ALA A O 1
ATOM 1936 N N . ALA A 1 251 ? 18.235 4.848 -13.067 1.00 79.88 251 ALA A N 1
ATOM 1937 C CA . ALA A 1 251 ? 19.062 4.846 -14.275 1.00 79.88 251 ALA A CA 1
ATOM 1938 C C . ALA A 1 251 ? 18.355 5.450 -15.503 1.00 79.88 251 ALA A C 1
ATOM 1940 O O . ALA A 1 251 ? 19.007 6.051 -16.359 1.00 79.88 251 ALA A O 1
ATOM 1941 N N . ASP A 1 252 ? 17.032 5.300 -15.603 1.00 66.06 252 ASP A N 1
ATOM 1942 C CA . ASP A 1 252 ? 16.264 5.676 -16.792 1.00 66.06 252 ASP A CA 1
ATOM 1943 C C . ASP A 1 252 ? 15.757 7.134 -16.715 1.00 66.06 252 ASP A C 1
ATOM 1945 O O . ASP A 1 252 ? 14.632 7.440 -16.309 1.00 66.06 252 ASP A O 1
ATOM 1949 N N . GLN A 1 253 ? 16.648 8.065 -17.071 1.00 51.00 253 GLN A N 1
ATOM 1950 C CA . GLN A 1 253 ? 16.480 9.520 -16.924 1.00 51.00 253 GLN A CA 1
ATOM 1951 C C . GLN A 1 253 ? 15.431 10.221 -17.826 1.00 51.00 253 GLN A C 1
ATOM 1953 O O . GLN A 1 253 ? 15.260 11.428 -17.660 1.00 51.00 253 GLN A O 1
ATOM 1958 N N . PRO A 1 254 ? 14.652 9.567 -18.715 1.00 49.16 254 PRO A N 1
ATOM 1959 C CA . PRO A 1 254 ? 13.473 10.209 -19.282 1.00 49.16 254 PRO A CA 1
ATOM 1960 C C . PRO A 1 254 ? 12.199 9.378 -19.111 1.00 49.16 254 PRO A C 1
ATOM 1962 O O . PRO A 1 254 ? 11.317 9.439 -19.970 1.00 49.16 254 PRO A O 1
ATOM 1965 N N . PHE A 1 255 ? 12.005 8.670 -17.993 1.00 44.66 255 PHE A N 1
ATOM 1966 C CA . PHE A 1 255 ? 10.620 8.469 -17.565 1.00 44.66 255 PHE A CA 1
ATOM 1967 C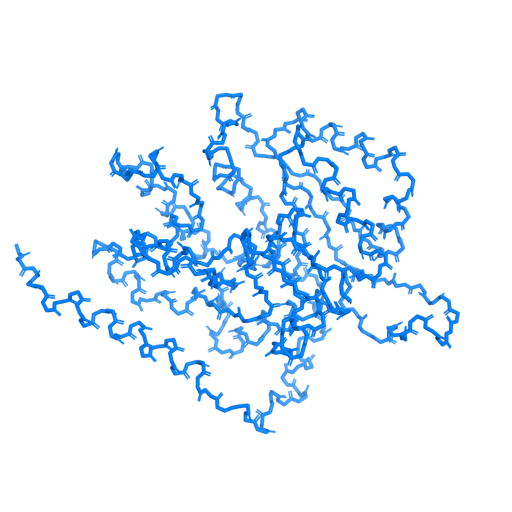 C . PHE A 1 255 ? 10.057 9.824 -17.147 1.00 44.66 255 PHE A C 1
ATOM 1969 O O . PHE A 1 255 ? 10.260 10.283 -16.025 1.00 44.66 255 PHE A O 1
ATOM 1976 N N . GLN A 1 256 ? 9.308 10.449 -18.062 1.00 44.72 256 GLN A N 1
ATOM 1977 C CA . GLN A 1 256 ? 8.537 11.700 -17.930 1.00 44.72 256 GLN A CA 1
ATOM 1978 C C . GLN A 1 256 ? 7.502 11.703 -16.779 1.00 44.72 256 GLN A C 1
ATOM 1980 O O . GLN A 1 256 ? 6.590 12.524 -16.729 1.00 44.72 256 GLN A O 1
ATOM 1985 N N . SER A 1 257 ? 7.641 10.809 -15.811 1.00 43.41 257 SER A N 1
ATOM 1986 C CA . SER A 1 257 ? 6.995 10.845 -14.508 1.00 43.41 257 SER A CA 1
ATOM 1987 C C . SER A 1 257 ? 7.300 12.125 -13.717 1.00 43.41 257 SER A C 1
ATOM 1989 O O . SER A 1 257 ? 6.530 12.463 -12.832 1.00 43.41 257 SER A O 1
ATOM 1991 N N . GLN A 1 258 ? 8.323 12.924 -14.046 1.00 42.47 258 GLN A N 1
ATOM 1992 C CA . GLN A 1 258 ? 8.401 14.276 -13.471 1.00 42.47 258 GLN A CA 1
ATOM 1993 C C . GLN A 1 258 ? 7.264 15.191 -13.964 1.00 42.47 258 GLN A C 1
ATOM 1995 O O . GLN A 1 258 ? 6.777 16.015 -13.197 1.00 42.47 258 GLN A O 1
ATOM 2000 N N . ALA A 1 259 ? 6.761 15.002 -15.190 1.00 44.44 259 ALA A N 1
ATOM 2001 C CA . ALA A 1 259 ? 5.583 15.720 -15.685 1.00 44.44 259 ALA A CA 1
ATOM 2002 C C . ALA A 1 259 ? 4.248 15.071 -15.253 1.00 44.44 259 ALA A C 1
ATOM 2004 O O . ALA A 1 259 ? 3.196 15.712 -15.326 1.00 44.44 259 ALA A O 1
ATOM 2005 N N . HIS A 1 260 ? 4.257 13.804 -14.812 1.00 49.72 260 HIS A N 1
ATOM 2006 C CA . HIS A 1 260 ? 3.036 13.021 -14.541 1.00 49.72 260 HIS A CA 1
ATOM 2007 C C . HIS A 1 260 ? 2.957 12.325 -13.171 1.00 49.72 260 HIS A C 1
ATOM 2009 O O . HIS A 1 260 ? 1.967 11.646 -12.902 1.00 49.72 260 HIS A O 1
ATOM 2015 N N . GLY A 1 261 ? 3.933 12.558 -12.301 1.00 55.88 261 GLY A N 1
ATOM 2016 C CA . GLY A 1 261 ? 4.100 11.960 -10.982 1.00 55.88 261 GLY A CA 1
ATOM 2017 C C . GLY A 1 261 ? 4.810 10.606 -11.002 1.00 55.88 261 GLY A C 1
ATOM 2018 O O . GLY A 1 261 ? 4.334 9.666 -11.634 1.00 55.88 261 GLY A O 1
ATOM 2019 N N . ARG A 1 262 ? 5.946 10.502 -10.294 1.00 71.31 262 ARG A N 1
ATOM 2020 C CA . ARG A 1 262 ? 6.508 9.214 -9.863 1.00 71.31 262 ARG A CA 1
ATOM 2021 C C . ARG A 1 262 ? 5.660 8.690 -8.720 1.00 71.31 262 ARG A C 1
ATOM 2023 O O . ARG A 1 262 ? 5.513 9.380 -7.717 1.00 71.31 262 ARG A O 1
ATOM 2030 N N . ALA A 1 263 ? 5.117 7.499 -8.894 1.00 88.00 263 ALA A N 1
ATOM 2031 C CA . ALA A 1 263 ? 4.508 6.736 -7.823 1.00 88.00 263 ALA A CA 1
ATOM 2032 C C . ALA A 1 263 ? 5.166 5.356 -7.845 1.00 88.00 263 ALA A C 1
ATOM 2034 O O . ALA A 1 263 ? 5.337 4.774 -8.919 1.00 88.00 263 ALA A O 1
ATOM 2035 N N . TYR A 1 264 ? 5.594 4.870 -6.682 1.00 92.50 264 TYR A N 1
ATOM 2036 C CA . TYR A 1 264 ? 6.355 3.624 -6.570 1.00 92.50 264 TYR A CA 1
ATOM 2037 C C . TYR A 1 264 ? 5.608 2.434 -7.186 1.00 92.50 264 TYR A C 1
ATOM 2039 O O . TYR A 1 264 ? 6.210 1.596 -7.846 1.00 92.50 264 TYR A O 1
ATOM 2047 N N . ASP A 1 265 ? 4.287 2.387 -7.056 1.00 92.81 265 ASP A N 1
ATOM 2048 C CA . ASP A 1 265 ? 3.443 1.357 -7.653 1.00 92.81 265 ASP A CA 1
ATOM 2049 C C . ASP A 1 265 ? 3.418 1.399 -9.192 1.00 92.81 265 ASP A C 1
ATOM 2051 O O . ASP A 1 265 ? 3.405 0.359 -9.862 1.00 92.81 265 ASP A O 1
ATOM 2055 N N . VAL A 1 266 ? 3.464 2.597 -9.774 1.00 91.25 266 VAL A N 1
ATOM 2056 C CA . VAL A 1 266 ? 3.628 2.796 -11.219 1.00 91.25 266 VAL A CA 1
ATOM 2057 C C . VAL A 1 266 ? 5.030 2.389 -11.671 1.00 91.25 266 VAL A C 1
ATOM 2059 O O . VAL A 1 266 ? 5.157 1.824 -12.761 1.00 91.25 266 VAL A O 1
ATOM 2062 N N . ASP A 1 267 ? 6.068 2.612 -10.860 1.00 91.94 267 ASP A N 1
ATOM 2063 C CA . ASP A 1 267 ? 7.433 2.151 -11.156 1.00 91.94 267 ASP A CA 1
ATOM 2064 C C . ASP A 1 267 ? 7.482 0.608 -11.246 1.00 91.94 267 ASP A C 1
ATOM 2066 O O . ASP A 1 267 ? 8.052 0.075 -12.204 1.00 91.94 267 ASP A O 1
ATOM 2070 N N . LEU A 1 268 ? 6.810 -0.115 -10.332 1.00 95.06 268 LEU A N 1
ATOM 2071 C CA . LEU A 1 268 ? 6.710 -1.587 -10.375 1.00 95.06 268 LEU A CA 1
ATOM 2072 C C . LEU A 1 268 ? 6.099 -2.070 -11.702 1.00 95.06 268 LEU A C 1
ATOM 2074 O O . LEU A 1 268 ? 6.654 -2.937 -12.380 1.00 95.06 268 LEU A O 1
ATOM 2078 N N . ALA A 1 269 ? 4.962 -1.489 -12.102 1.00 93.25 269 ALA A N 1
ATOM 2079 C CA . ALA A 1 269 ? 4.298 -1.841 -13.359 1.00 93.25 269 ALA A CA 1
ATOM 2080 C C . ALA A 1 269 ? 5.137 -1.458 -14.583 1.00 93.25 269 ALA A C 1
ATOM 2082 O O . ALA A 1 269 ? 5.186 -2.196 -15.566 1.00 93.25 269 ALA A O 1
ATOM 2083 N N . THR A 1 270 ? 5.816 -0.314 -14.519 1.00 91.06 270 THR A N 1
ATOM 2084 C CA . THR A 1 270 ? 6.704 0.161 -15.581 1.00 91.06 270 THR A CA 1
ATOM 2085 C C . THR A 1 270 ? 7.825 -0.836 -15.830 1.00 91.06 270 THR A C 1
ATOM 2087 O O . THR A 1 270 ? 8.004 -1.259 -16.971 1.00 91.06 270 THR A O 1
ATOM 2090 N N . PHE A 1 271 ? 8.520 -1.267 -14.776 1.00 93.38 271 PHE A N 1
ATOM 2091 C CA . PHE A 1 271 ? 9.591 -2.257 -14.870 1.00 93.38 271 PHE A CA 1
ATOM 2092 C C . PHE A 1 271 ? 9.115 -3.546 -15.554 1.00 93.38 271 PHE A C 1
ATOM 2094 O O . PHE A 1 271 ? 9.747 -4.028 -16.490 1.00 93.38 271 PHE A O 1
ATOM 2101 N N . MET A 1 272 ? 7.951 -4.062 -15.152 1.00 94.69 272 MET A N 1
ATOM 2102 C CA . MET A 1 272 ? 7.396 -5.305 -15.701 1.00 94.69 272 MET A CA 1
ATOM 2103 C C . MET A 1 272 ? 6.956 -5.192 -17.168 1.00 94.69 272 MET A C 1
ATOM 2105 O O . MET A 1 272 ? 6.906 -6.197 -17.874 1.00 94.69 272 MET A O 1
ATOM 2109 N N . LEU A 1 273 ? 6.638 -3.984 -17.641 1.00 91.50 273 LEU A N 1
ATOM 2110 C CA . LEU A 1 273 ? 6.196 -3.734 -19.017 1.00 91.50 273 LEU A CA 1
ATOM 2111 C C . LEU A 1 273 ? 7.338 -3.360 -19.971 1.00 91.50 273 LEU A C 1
ATOM 2113 O O . LEU A 1 273 ? 7.126 -3.300 -21.185 1.00 91.50 273 LEU A O 1
ATOM 2117 N N . GLN A 1 274 ? 8.542 -3.095 -19.463 1.00 89.75 274 GLN A N 1
ATOM 2118 C CA . GLN A 1 274 ? 9.683 -2.761 -20.308 1.00 89.75 274 GLN A CA 1
ATOM 2119 C C . GLN A 1 274 ? 10.193 -4.000 -21.069 1.00 89.75 274 GLN A C 1
ATOM 2121 O O . GLN A 1 274 ? 10.507 -5.016 -20.448 1.00 89.75 274 GLN A O 1
ATOM 2126 N N . PRO A 1 275 ? 10.380 -3.923 -22.405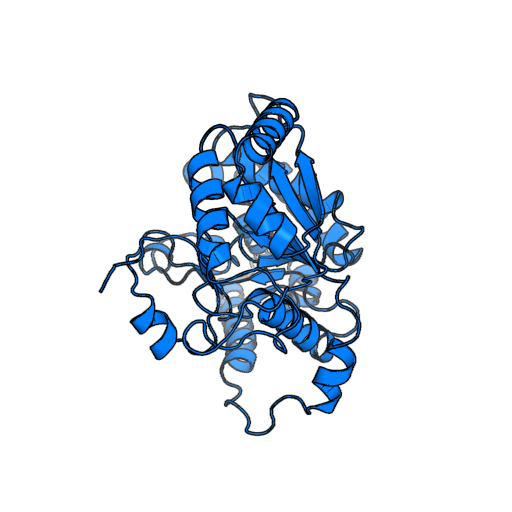 1.00 92.50 275 PRO A N 1
ATOM 2127 C CA . PRO A 1 275 ? 10.834 -5.068 -23.199 1.00 92.50 275 PRO A CA 1
ATOM 2128 C C . PRO A 1 275 ? 12.179 -5.660 -22.758 1.00 92.50 275 PRO A C 1
ATOM 2130 O O . PRO A 1 275 ? 12.387 -6.863 -22.890 1.00 92.50 275 PRO A O 1
ATOM 2133 N N . VAL A 1 276 ? 13.086 -4.838 -22.216 1.00 93.06 276 VAL A N 1
ATOM 2134 C CA . VAL A 1 276 ? 14.390 -5.300 -21.705 1.00 93.06 276 VAL A CA 1
ATOM 2135 C C . VAL A 1 276 ? 14.248 -6.271 -20.525 1.00 93.06 276 VAL A C 1
ATOM 2137 O O . VAL A 1 276 ? 15.094 -7.144 -20.350 1.00 93.06 276 VAL A O 1
ATOM 2140 N N . HIS A 1 277 ? 13.140 -6.194 -19.782 1.00 94.38 277 HIS A N 1
ATOM 2141 C CA . HIS A 1 277 ? 12.853 -7.047 -18.626 1.00 94.38 277 HIS A CA 1
ATOM 2142 C C . HIS A 1 277 ? 11.897 -8.199 -18.961 1.00 94.38 277 HIS A C 1
ATOM 2144 O O . HIS A 1 277 ? 11.414 -8.873 -18.056 1.00 94.38 277 HIS A O 1
ATOM 2150 N N . TRP A 1 278 ? 11.635 -8.479 -20.245 1.00 94.31 278 TRP A N 1
ATOM 2151 C CA . TRP A 1 278 ? 10.633 -9.463 -20.686 1.00 94.31 278 TRP A CA 1
ATOM 2152 C C . TRP A 1 278 ? 10.781 -10.845 -20.035 1.00 94.31 278 TRP A C 1
ATOM 2154 O O . TRP A 1 278 ? 9.811 -11.392 -19.514 1.00 94.31 278 TRP A O 1
ATOM 2164 N N . THR A 1 279 ? 11.992 -11.409 -20.023 1.00 96.69 279 THR A N 1
ATOM 2165 C CA . THR A 1 279 ? 12.243 -12.725 -19.411 1.00 96.69 279 THR A CA 1
ATOM 2166 C C . THR A 1 279 ? 11.949 -12.709 -17.913 1.00 96.69 279 THR A C 1
ATOM 2168 O O . THR A 1 279 ? 11.377 -13.659 -17.386 1.00 96.69 279 THR A O 1
ATOM 2171 N N . TYR A 1 280 ? 12.304 -11.618 -17.228 1.00 96.56 280 TYR A N 1
ATOM 2172 C CA . TYR A 1 280 ? 11.998 -11.455 -15.812 1.00 96.56 280 TYR A CA 1
ATOM 2173 C C . TYR A 1 280 ? 10.486 -11.358 -15.593 1.00 96.56 280 TYR A C 1
ATOM 2175 O O . TYR A 1 280 ? 9.946 -12.054 -14.734 1.00 96.56 280 TYR A O 1
ATOM 2183 N N . ALA A 1 281 ? 9.802 -10.549 -16.405 1.00 95.94 281 ALA A N 1
ATOM 2184 C CA . ALA A 1 281 ? 8.364 -10.352 -16.325 1.00 95.94 281 ALA A CA 1
ATOM 2185 C C . ALA A 1 281 ? 7.596 -11.661 -16.547 1.00 95.94 281 ALA A C 1
ATOM 2187 O O . ALA A 1 281 ? 6.729 -11.999 -15.748 1.00 95.94 281 ALA A O 1
ATOM 2188 N N . MET A 1 282 ? 7.958 -12.453 -17.558 1.00 95.50 282 MET A N 1
ATOM 2189 C CA . MET A 1 282 ? 7.316 -13.747 -17.822 1.00 95.50 282 MET A CA 1
ATOM 2190 C C . MET A 1 282 ? 7.442 -14.731 -16.655 1.00 95.50 282 MET A C 1
ATOM 2192 O O . MET A 1 282 ? 6.511 -15.490 -16.391 1.00 95.50 282 MET A O 1
ATOM 2196 N N . SER A 1 283 ? 8.560 -14.692 -15.932 1.00 96.38 283 SER A N 1
ATOM 2197 C CA . SER A 1 283 ? 8.798 -15.575 -14.790 1.00 96.38 283 SER A CA 1
ATOM 2198 C C . SER A 1 283 ? 8.129 -15.110 -13.495 1.00 96.38 283 SER A C 1
ATOM 2200 O O . SER A 1 283 ? 7.950 -15.931 -12.603 1.00 96.38 283 SER A O 1
ATOM 2202 N N . HIS A 1 284 ? 7.748 -13.832 -13.366 1.00 96.75 284 HIS A N 1
ATOM 2203 C CA . HIS A 1 284 ? 7.322 -13.267 -12.074 1.00 96.75 284 HIS A CA 1
ATOM 2204 C C . HIS A 1 284 ? 6.024 -12.447 -12.108 1.00 96.75 284 HIS A C 1
ATOM 2206 O O . HIS A 1 284 ? 5.484 -12.140 -11.050 1.00 96.75 284 HIS A O 1
ATOM 2212 N N . ALA A 1 285 ? 5.467 -12.118 -13.278 1.00 95.44 285 ALA A N 1
ATOM 2213 C CA . ALA A 1 285 ? 4.261 -11.283 -13.384 1.00 95.44 285 ALA A CA 1
ATOM 2214 C C . ALA A 1 285 ? 3.053 -11.870 -12.647 1.00 95.44 285 ALA A C 1
ATOM 2216 O O . ALA A 1 285 ? 2.240 -11.123 -12.114 1.00 95.44 285 ALA A O 1
ATOM 2217 N N . HIS A 1 286 ? 2.969 -13.197 -12.548 1.00 94.75 286 HIS A N 1
ATOM 2218 C CA . HIS A 1 286 ? 1.919 -13.887 -11.801 1.00 94.75 286 HIS A CA 1
ATOM 2219 C C . HIS A 1 286 ? 1.951 -13.616 -10.284 1.00 94.75 286 HIS A C 1
ATOM 2221 O O . HIS A 1 286 ? 0.999 -13.962 -9.592 1.00 94.75 286 HIS A O 1
ATOM 2227 N N . ARG A 1 287 ? 3.023 -13.001 -9.761 1.00 96.44 287 ARG A N 1
ATOM 2228 C CA . ARG A 1 287 ? 3.156 -12.602 -8.352 1.00 96.44 287 ARG A CA 1
ATOM 2229 C C . ARG A 1 287 ? 2.665 -11.178 -8.080 1.00 96.44 287 ARG A C 1
ATOM 2231 O O . ARG A 1 287 ? 2.625 -10.773 -6.923 1.00 96.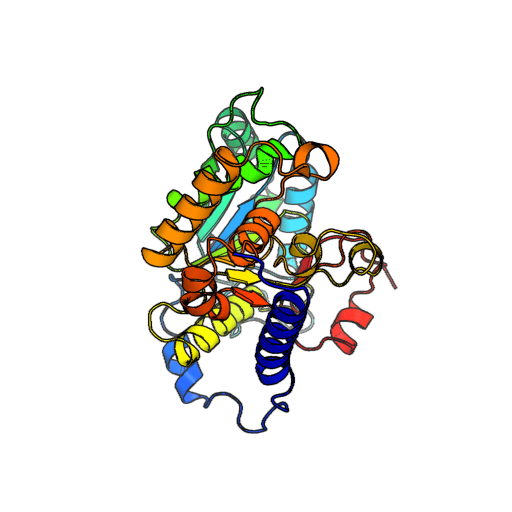44 287 ARG A O 1
ATOM 2238 N N . LEU A 1 288 ? 2.299 -10.415 -9.112 1.00 96.69 288 LEU A N 1
ATOM 2239 C CA . LEU A 1 288 ? 1.659 -9.106 -8.982 1.00 96.69 288 LEU A CA 1
ATOM 2240 C C . LEU A 1 288 ? 0.172 -9.285 -9.282 1.00 96.69 288 LEU A C 1
ATOM 2242 O O . LEU A 1 288 ? -0.238 -9.377 -10.440 1.00 96.69 288 LEU A O 1
ATOM 2246 N N . VAL A 1 289 ? -0.636 -9.361 -8.230 1.00 95.44 289 VAL A N 1
ATOM 2247 C CA . VAL A 1 289 ? -2.041 -9.743 -8.331 1.00 95.44 289 VAL A CA 1
ATOM 2248 C C . VAL A 1 289 ? -2.955 -8.577 -7.982 1.00 95.44 289 VAL A C 1
ATOM 2250 O O . VAL A 1 289 ? -2.823 -7.926 -6.946 1.00 95.44 289 VAL A O 1
ATOM 2253 N N . ALA A 1 290 ? -3.929 -8.339 -8.856 1.00 94.19 290 ALA A N 1
ATOM 2254 C CA . ALA A 1 290 ? -5.033 -7.443 -8.570 1.00 94.19 290 ALA A CA 1
ATOM 2255 C C . ALA A 1 290 ? -6.171 -8.214 -7.893 1.00 94.19 290 ALA A C 1
ATOM 2257 O O . ALA A 1 290 ? -6.574 -9.272 -8.371 1.00 94.19 290 ALA A O 1
ATOM 2258 N N . SER A 1 291 ? -6.727 -7.663 -6.821 1.00 92.88 291 SER A N 1
ATOM 2259 C CA . SER A 1 291 ? -7.873 -8.221 -6.106 1.00 92.88 291 SER A CA 1
ATOM 2260 C C . SER A 1 291 ? -8.940 -7.155 -5.865 1.00 92.88 291 SER A C 1
ATOM 2262 O O . SER A 1 291 ? -8.681 -5.951 -5.920 1.00 92.88 291 SER A O 1
ATOM 2264 N N . GLU A 1 292 ? -10.175 -7.608 -5.654 1.00 92.12 292 GLU A N 1
ATOM 2265 C CA . GLU A 1 292 ? -11.324 -6.745 -5.367 1.00 92.12 292 GLU A CA 1
ATOM 2266 C C . GLU A 1 292 ? -11.497 -6.457 -3.868 1.00 92.12 292 GLU A C 1
ATOM 2268 O O . GLU A 1 292 ? -12.375 -5.672 -3.498 1.00 92.12 292 GLU A O 1
ATOM 2273 N N . TRP A 1 293 ? -10.679 -7.072 -3.003 1.00 95.19 293 TRP A N 1
ATOM 2274 C CA . TRP A 1 293 ? -10.804 -6.931 -1.548 1.00 95.19 293 TRP A CA 1
ATOM 2275 C C . TRP A 1 293 ? -10.556 -5.492 -1.072 1.00 95.19 293 TRP A C 1
ATOM 2277 O O . TRP A 1 293 ? -11.248 -4.994 -0.179 1.00 95.19 293 TRP A O 1
ATOM 2287 N N . ILE A 1 294 ? -9.632 -4.799 -1.738 1.00 95.94 294 ILE A N 1
ATOM 2288 C CA . ILE A 1 294 ? -9.449 -3.354 -1.665 1.00 95.94 294 ILE A CA 1
ATOM 2289 C C . ILE A 1 294 ? -9.855 -2.729 -3.001 1.00 95.94 294 ILE A C 1
ATOM 2291 O O . ILE A 1 294 ? -9.672 -3.326 -4.061 1.00 95.94 294 ILE A O 1
ATOM 2295 N N . GLN A 1 295 ? -10.431 -1.528 -2.979 1.00 95.06 295 GLN A N 1
ATOM 2296 C CA . GLN A 1 295 ? -10.727 -0.776 -4.199 1.00 95.06 295 GLN A CA 1
ATOM 2297 C C . GLN A 1 295 ? -10.196 0.648 -4.136 1.00 95.06 295 GLN A C 1
ATOM 2299 O O . GLN A 1 295 ? -10.494 1.390 -3.204 1.00 95.06 295 GLN A O 1
ATOM 2304 N N . ASN A 1 296 ? -9.490 1.058 -5.189 1.00 93.38 296 ASN A N 1
ATOM 2305 C CA . ASN A 1 296 ? -9.088 2.441 -5.398 1.00 93.38 296 ASN A CA 1
ATOM 2306 C C . ASN A 1 296 ? -10.173 3.228 -6.158 1.00 93.38 296 ASN A C 1
ATOM 2308 O O . ASN A 1 296 ? -10.417 3.000 -7.351 1.00 93.38 296 ASN A O 1
ATOM 2312 N N . ARG A 1 297 ? -10.799 4.185 -5.464 1.00 92.62 297 ARG A N 1
ATOM 2313 C CA . ARG A 1 297 ? -11.774 5.150 -6.003 1.00 92.62 297 ARG A CA 1
ATOM 2314 C C . ARG A 1 297 ? -11.160 6.508 -6.346 1.00 92.62 297 ARG A C 1
ATOM 2316 O O . ARG A 1 297 ? -11.823 7.338 -6.963 1.00 92.62 297 ARG A O 1
ATOM 2323 N N . TRP A 1 298 ? -9.891 6.723 -6.014 1.00 88.69 298 TRP A N 1
ATOM 2324 C CA . TRP A 1 298 ? -9.077 7.893 -6.335 1.00 88.69 298 TRP A CA 1
ATOM 2325 C C . TRP A 1 298 ? -9.697 9.249 -5.969 1.00 88.69 298 TRP A C 1
ATOM 2327 O O . TRP A 1 298 ? -9.425 9.776 -4.898 1.00 88.69 298 TRP A O 1
ATOM 2337 N N . ARG A 1 299 ? -10.496 9.853 -6.852 1.00 88.62 299 ARG A N 1
ATOM 2338 C CA . ARG A 1 299 ? -11.169 11.151 -6.642 1.00 88.62 299 ARG A CA 1
ATOM 2339 C C . ARG A 1 299 ? -12.676 11.075 -6.883 1.00 88.62 299 ARG A C 1
ATOM 2341 O O . ARG A 1 299 ? -13.342 12.101 -6.955 1.00 88.62 299 ARG A O 1
ATOM 2348 N N . GLU A 1 300 ? -13.208 9.870 -7.052 1.00 91.44 300 GLU A N 1
ATOM 2349 C CA . GLU A 1 300 ? -14.628 9.650 -7.295 1.00 91.44 300 GLU A CA 1
ATOM 2350 C C . GLU A 1 300 ? -15.418 9.690 -5.987 1.00 91.44 300 GLU A C 1
ATOM 2352 O O . GLU A 1 300 ? -14.920 9.340 -4.914 1.00 91.44 300 GLU A O 1
ATOM 2357 N N . GLN A 1 301 ? -16.671 10.118 -6.088 1.00 93.94 301 GLN A N 1
ATOM 2358 C CA . GLN A 1 301 ? -17.634 9.937 -5.013 1.00 93.94 301 GLN A CA 1
ATOM 2359 C C . GLN A 1 301 ? -18.119 8.487 -5.002 1.00 93.94 301 GLN A C 1
ATOM 2361 O O . GLN A 1 301 ? -18.239 7.859 -6.056 1.00 93.94 301 GLN A O 1
ATOM 2366 N N . TRP A 1 302 ? -18.387 7.952 -3.817 1.00 94.94 302 TRP A N 1
ATOM 2367 C CA . TRP A 1 302 ? -18.891 6.592 -3.653 1.00 94.94 302 TRP A CA 1
ATOM 2368 C C . TRP A 1 302 ? -19.761 6.477 -2.402 1.00 94.94 302 TRP A C 1
ATOM 2370 O O . TRP A 1 302 ? -19.508 7.149 -1.409 1.00 94.94 302 TRP A O 1
ATOM 2380 N N . SER A 1 303 ? -20.761 5.595 -2.429 1.00 95.62 303 SER A N 1
ATOM 2381 C CA . SER A 1 303 ? -21.569 5.257 -1.251 1.00 95.62 303 SER A CA 1
ATOM 2382 C C . SER A 1 303 ? -21.128 3.921 -0.659 1.00 95.62 303 SER A C 1
ATOM 2384 O O . SER A 1 303 ? -20.853 2.968 -1.393 1.00 95.62 303 SER A O 1
ATOM 2386 N N . ARG A 1 304 ? -21.068 3.826 0.674 1.00 95.19 304 ARG A N 1
ATOM 2387 C CA . ARG A 1 304 ? -20.727 2.575 1.367 1.00 95.19 304 ARG A CA 1
ATOM 2388 C C . ARG A 1 304 ? -21.725 1.466 1.062 1.00 95.19 304 ARG A C 1
ATOM 2390 O O . ARG A 1 304 ? -21.300 0.355 0.760 1.00 95.19 304 ARG A O 1
ATOM 2397 N N . SER A 1 305 ? -23.022 1.769 1.107 1.00 94.81 305 SER A N 1
ATOM 2398 C CA . SER A 1 305 ? -24.078 0.783 0.860 1.00 94.81 305 SER A CA 1
ATOM 2399 C C . SER A 1 305 ? -24.022 0.265 -0.579 1.00 94.81 305 SER A C 1
ATOM 2401 O O . SER A 1 305 ? -24.085 -0.943 -0.800 1.00 94.81 305 SER A O 1
ATOM 2403 N N . GLU A 1 306 ? -23.787 1.149 -1.554 1.00 95.31 306 GLU A N 1
ATOM 2404 C CA . GLU A 1 306 ? -23.581 0.754 -2.953 1.00 95.31 306 GLU A CA 1
ATOM 2405 C C . GLU A 1 306 ? -22.338 -0.133 -3.112 1.00 95.31 306 GLU A C 1
ATOM 2407 O O . GLU A 1 306 ? -22.404 -1.179 -3.758 1.00 95.31 306 GLU A O 1
ATOM 2412 N N . MET A 1 307 ? -21.209 0.254 -2.502 1.00 94.94 307 MET A N 1
ATOM 2413 C CA . MET A 1 307 ? -19.972 -0.532 -2.542 1.00 94.94 307 MET A CA 1
ATOM 2414 C C . MET A 1 307 ? -20.184 -1.927 -1.964 1.00 94.94 307 MET A C 1
ATOM 2416 O O . MET A 1 307 ? -19.781 -2.913 -2.578 1.00 94.94 307 MET A O 1
ATOM 2420 N N . GLN A 1 308 ? -20.850 -2.017 -0.815 1.00 93.94 308 GLN A N 1
ATOM 2421 C CA . GLN A 1 308 ? -21.114 -3.287 -0.153 1.00 93.94 308 GLN A CA 1
ATOM 2422 C C . GLN A 1 308 ? -22.081 -4.177 -0.947 1.00 93.94 308 GLN A C 1
ATOM 2424 O O . GLN A 1 308 ? -21.895 -5.394 -0.970 1.00 93.94 308 GLN A O 1
ATOM 2429 N N . ALA A 1 309 ? -23.090 -3.592 -1.597 1.00 94.12 309 ALA A N 1
ATOM 2430 C CA . ALA A 1 309 ? -24.062 -4.332 -2.398 1.00 94.12 309 ALA A CA 1
ATOM 2431 C C . ALA A 1 309 ? -23.467 -4.827 -3.723 1.00 94.12 309 ALA A C 1
ATOM 2433 O O . ALA A 1 309 ? -23.680 -5.970 -4.121 1.00 94.12 309 ALA A O 1
ATOM 2434 N N . ARG A 1 310 ? -22.706 -3.971 -4.413 1.00 94.81 310 ARG A N 1
ATOM 2435 C CA . ARG A 1 310 ? -22.163 -4.267 -5.743 1.00 94.81 310 ARG A CA 1
ATOM 2436 C C . ARG A 1 310 ? -20.880 -5.089 -5.698 1.00 94.81 310 ARG A C 1
ATOM 2438 O O . ARG A 1 310 ? -20.624 -5.862 -6.617 1.00 94.81 310 ARG A O 1
ATOM 2445 N N . PHE A 1 311 ? -20.073 -4.908 -4.658 1.00 94.50 311 PHE A N 1
ATOM 2446 C CA . PHE A 1 311 ? -18.786 -5.571 -4.489 1.00 94.50 311 PHE A CA 1
ATOM 2447 C C . PHE A 1 311 ? -18.757 -6.270 -3.126 1.00 94.50 311 PHE A C 1
ATOM 2449 O O . PHE A 1 311 ? -18.170 -5.767 -2.160 1.00 94.50 311 PHE A O 1
ATOM 2456 N N . PRO A 1 312 ? -19.415 -7.440 -3.013 1.00 93.31 312 PRO A N 1
ATOM 2457 C CA . PRO A 1 312 ? -19.551 -8.144 -1.741 1.00 93.31 312 PRO A CA 1
ATOM 2458 C C . PRO A 1 312 ? -18.198 -8.521 -1.123 1.00 93.31 312 PRO A C 1
ATOM 2460 O O . PRO A 1 312 ? -18.085 -8.601 0.095 1.00 93.31 312 PRO A O 1
ATOM 2463 N N . GLN A 1 313 ? -17.165 -8.681 -1.952 1.00 93.94 313 GLN A N 1
ATOM 2464 C CA . GLN A 1 313 ? -15.811 -9.024 -1.525 1.00 93.94 313 GLN A CA 1
ATOM 2465 C C . GLN A 1 313 ? -14.948 -7.813 -1.153 1.00 93.94 313 GLN A C 1
ATOM 2467 O O . GLN A 1 313 ? -13.819 -8.010 -0.731 1.00 93.94 313 GLN A O 1
ATOM 2472 N N . THR A 1 314 ? -15.429 -6.572 -1.287 1.00 95.69 314 THR A N 1
ATOM 2473 C CA . THR A 1 314 ? -14.644 -5.382 -0.925 1.00 95.69 314 THR A CA 1
ATOM 2474 C C . THR A 1 314 ? -14.793 -5.054 0.557 1.00 95.69 314 THR A C 1
ATOM 2476 O O . THR A 1 314 ? -15.902 -4.823 1.046 1.00 95.69 314 THR A O 1
ATOM 2479 N N . PHE A 1 315 ? -13.660 -4.985 1.253 1.00 96.31 315 PHE A N 1
ATOM 2480 C CA . PHE A 1 315 ? -13.550 -4.666 2.676 1.00 96.31 315 PHE A CA 1
ATOM 2481 C C . PHE A 1 315 ? -12.937 -3.291 2.926 1.00 96.31 315 PHE A C 1
ATOM 2483 O O . PHE A 1 315 ? -13.252 -2.672 3.942 1.00 96.31 315 PHE A O 1
ATOM 2490 N N . VAL A 1 316 ? -12.100 -2.795 2.011 1.00 97.25 316 VAL A N 1
ATOM 2491 C CA . VAL A 1 316 ? -11.419 -1.501 2.142 1.00 97.25 316 VAL A CA 1
ATOM 2492 C C . VAL A 1 316 ? -11.595 -0.680 0.867 1.00 97.25 316 VAL A C 1
ATOM 2494 O O . VAL A 1 316 ? -11.515 -1.197 -0.247 1.00 97.25 316 VAL A O 1
ATOM 2497 N N . VAL A 1 317 ? -11.821 0.622 1.023 1.00 96.50 317 VAL A N 1
ATOM 2498 C CA . VAL A 1 317 ? -11.879 1.583 -0.082 1.00 96.50 317 VAL A CA 1
ATOM 2499 C C . VAL A 1 317 ? -10.833 2.665 0.141 1.00 96.50 317 VAL A C 1
ATOM 2501 O O . VAL A 1 317 ? -10.828 3.310 1.184 1.00 96.50 317 VAL A O 1
ATOM 2504 N N . HIS A 1 318 ? -9.957 2.875 -0.834 1.00 94.94 318 HIS A N 1
ATOM 2505 C CA . HIS A 1 318 ? -8.948 3.930 -0.826 1.00 94.94 318 HIS A CA 1
ATOM 2506 C C . HIS A 1 318 ? -9.342 5.064 -1.782 1.00 94.94 318 HIS A C 1
ATOM 2508 O O . HIS A 1 318 ? -9.877 4.827 -2.873 1.00 94.94 318 HIS A O 1
ATOM 2514 N N . GLY A 1 319 ? -9.055 6.299 -1.371 1.00 92.06 319 GLY A N 1
ATOM 2515 C CA . GLY A 1 319 ? -9.339 7.502 -2.136 1.00 92.06 319 GLY A CA 1
ATOM 2516 C C . GLY A 1 319 ? -10.823 7.868 -2.214 1.00 92.06 319 GLY A C 1
ATOM 2517 O O . GLY A 1 319 ? -11.732 7.191 -1.718 1.00 92.06 319 GLY A O 1
ATOM 2518 N N . GLY A 1 320 ? -11.077 8.984 -2.884 1.00 91.94 320 GLY A N 1
ATOM 2519 C CA . GLY A 1 320 ? -12.410 9.498 -3.151 1.00 91.94 320 GLY A CA 1
ATOM 2520 C C . GLY A 1 320 ? -13.121 10.052 -1.917 1.00 91.94 320 GLY A C 1
ATOM 2521 O O . GLY A 1 320 ? -12.568 10.189 -0.819 1.00 91.94 320 GLY A O 1
ATOM 2522 N N . SER A 1 321 ? -14.396 10.371 -2.097 1.00 93.31 321 SER A N 1
ATOM 2523 C CA . SER A 1 321 ? -15.247 10.929 -1.044 1.00 93.31 321 SER A CA 1
ATOM 2524 C C . SER A 1 321 ? -16.447 10.022 -0.816 1.00 93.31 321 SER A C 1
ATOM 2526 O O . SER A 1 321 ? -17.175 9.703 -1.750 1.00 93.31 321 SER A O 1
ATOM 2528 N N . GLU A 1 322 ? -16.633 9.599 0.432 1.00 94.31 322 GLU A N 1
ATOM 2529 C CA . GLU A 1 322 ? -17.786 8.792 0.818 1.00 94.31 322 GLU A CA 1
ATOM 2530 C C . GLU A 1 322 ? -18.999 9.718 0.920 1.00 94.31 322 GLU A C 1
ATOM 2532 O O . GLU A 1 322 ? -18.958 10.719 1.636 1.00 94.31 322 GLU A O 1
ATOM 2537 N N . THR A 1 323 ? -20.059 9.418 0.179 1.00 93.69 323 THR A N 1
ATOM 2538 C CA . THR A 1 323 ? -21.328 10.135 0.277 1.00 93.69 323 THR A CA 1
ATOM 2539 C C . THR A 1 323 ? -22.143 9.541 1.414 1.00 93.69 323 THR A C 1
ATOM 2541 O O . THR A 1 323 ? -22.385 8.334 1.433 1.00 93.69 323 THR A O 1
ATOM 2544 N N . VAL A 1 324 ? -22.587 10.391 2.339 1.00 81.56 324 VAL A N 1
ATOM 2545 C CA . VAL A 1 324 ? -23.547 10.005 3.377 1.00 81.56 324 VAL A CA 1
ATOM 2546 C C . VAL A 1 324 ? -24.924 9.967 2.718 1.00 81.56 324 VAL A C 1
ATOM 2548 O O . VAL A 1 324 ? -25.544 11.008 2.515 1.00 81.56 324 VAL A O 1
ATOM 2551 N N . THR A 1 325 ? -25.337 8.778 2.292 1.00 62.25 325 THR A N 1
ATOM 2552 C CA . THR A 1 325 ? -26.680 8.488 1.769 1.00 62.25 325 THR A CA 1
ATOM 2553 C C . THR A 1 325 ? -27.421 7.613 2.750 1.00 62.25 325 THR A C 1
ATOM 2555 O O . THR A 1 325 ? -26.804 6.600 3.151 1.00 62.25 325 THR A O 1
#

Foldseek 3Di:
DDPPPVVLVVVVVVVVVLQCVVVPPDVPPPDPPVVLVVVLLPCLAQEAEEEEDALVPCLVLLVVLLVLCVQAPLAQDPPQDDPPPDDDDDQAARVHEYEYEYAADVSQVVVVVSCVPPPSSVCSCVSNNYHYYYHYLHHDPVCCDPPRRQLSSCLSVLLVPQVHQKYQYDYSQKHFLDHCLNNLLSVVQSVQCVVPPPLGAAKEAAFAPEPVQVPDDDPLSRPFGDPRIMGRSNDPVSNVLLVVLVVVVVPPPPPVCVVVPDDNSSSSSVCLPDPVCVVVNVVRVSSHHHDQQEYEPAAAEDESVCCCVV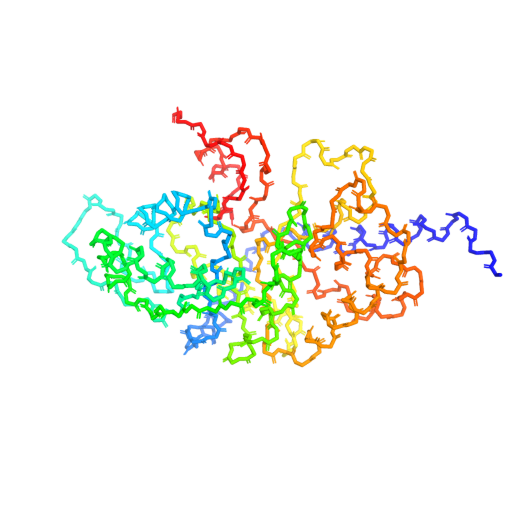RVNHGIYGHHHYDPD